Protein AF-A0A7J7CQF1-F1 (afdb_monomer_lite)

pLDDT: mean 93.23, std 10.38, range [46.84, 98.75]

Radius of gyration: 15.56 Å; chains: 1; bounding box: 38×35×40 Å

Sequence (190 aa):
MLQKTWCIANPSTTNHELIANLDYACGHVNCSQIQQGSLCFYPDSHMHHASFAMNLYYQAMGRHKSHCNFTNSGLVSSTDPSTSSCTYESGGALADNETRGTWCVPKPTTSDAMLQEIINFACNHVDCSPIHDVSGPCFNPTTRINHASFAMNLYYQGTGRRESSCDFSQTGLIVTDDPSYGDCKYEYHE

Secondary structure (DSSP, 8-state):
-PEE-EEEE-TT--HHHHHHHHHHHHTTS--GGGSTTSTT--S-SHHHHHHHHHHHHHHHTT--GGGG-TTTTEEEESS----SS-PPP--EE---------EEEE-TT--HHHHHHHHHHHTTTS--HHHHSTTSTT--S--HHHHHHHHHHHHHHHTTS-GGGG-TTTTEEEESS---BTTB------

InterPro domains:
  IPR012946 X8 domain [PF07983] (5-74)
  IPR012946 X8 domain [PF07983] (102-172)
  IPR012946 X8 domain [SM00768] (5-88)
  IPR012946 X8 domain [SM00768] (102-186)
  IPR044788 Carbohydrate-binding X8 domain-containing protein, plant [PTHR31044] (100-187)

Structure (mmCIF, N/CA/C/O backbone):
data_AF-A0A7J7CQF1-F1
#
_entry.id   AF-A0A7J7CQF1-F1
#
loop_
_atom_site.group_PDB
_atom_site.id
_atom_site.type_symbol
_atom_site.label_atom_id
_atom_site.label_alt_id
_atom_site.label_comp_id
_atom_site.label_asym_id
_atom_site.label_entity_id
_atom_site.label_seq_id
_atom_site.pdbx_PDB_ins_code
_atom_site.Cartn_x
_atom_site.Cartn_y
_atom_site.Cartn_z
_atom_site.occupancy
_atom_site.B_iso_or_equiv
_atom_site.auth_seq_id
_atom_site.auth_comp_id
_atom_site.auth_asym_id
_atom_site.auth_atom_id
_atom_site.pdbx_PDB_model_num
ATOM 1 N N . MET A 1 1 ? -16.811 -22.522 2.029 1.00 47.41 1 MET A N 1
ATOM 2 C CA . MET A 1 1 ? -16.281 -21.981 3.300 1.00 47.41 1 MET A CA 1
ATOM 3 C C . MET A 1 1 ? -16.419 -20.471 3.245 1.00 47.41 1 MET A C 1
ATOM 5 O O . MET A 1 1 ? -16.275 -19.930 2.158 1.00 47.41 1 MET A O 1
ATOM 9 N N . LEU A 1 2 ? -16.752 -19.807 4.354 1.00 61.44 2 LEU A N 1
ATOM 10 C CA . LEU A 1 2 ? -16.692 -18.344 4.406 1.00 61.44 2 LEU A CA 1
ATOM 11 C C . LEU A 1 2 ? -15.216 -17.949 4.333 1.00 61.44 2 LEU A C 1
ATOM 13 O O . LEU A 1 2 ? -14.445 -18.360 5.201 1.00 61.44 2 LEU A O 1
ATOM 17 N N . GLN A 1 3 ? -14.822 -17.221 3.292 1.00 76.81 3 GLN A N 1
ATOM 18 C CA . GLN A 1 3 ? -13.466 -16.696 3.193 1.00 76.81 3 GLN A CA 1
ATOM 19 C C . GLN A 1 3 ? -13.425 -15.360 3.932 1.00 76.81 3 GLN A C 1
ATOM 21 O O . GLN A 1 3 ? -14.356 -14.555 3.844 1.00 76.81 3 GLN A O 1
ATOM 26 N N . LYS A 1 4 ? -12.380 -15.164 4.733 1.00 89.62 4 LYS A N 1
ATOM 27 C CA . LYS A 1 4 ? -12.125 -13.881 5.381 1.00 89.62 4 LYS A CA 1
ATOM 28 C C . LYS A 1 4 ? -11.457 -12.959 4.375 1.00 89.62 4 LYS A C 1
ATOM 30 O O . LYS A 1 4 ? -10.589 -13.401 3.625 1.00 89.62 4 LYS A O 1
ATOM 35 N N . THR A 1 5 ? -11.868 -11.703 4.388 1.00 93.81 5 THR A N 1
ATOM 36 C CA . THR A 1 5 ? -11.303 -10.660 3.543 1.00 93.81 5 THR A CA 1
ATOM 37 C C . THR A 1 5 ? -11.100 -9.390 4.349 1.00 93.81 5 THR A C 1
ATOM 39 O O . THR A 1 5 ? -11.815 -9.122 5.324 1.00 93.81 5 THR A O 1
ATOM 42 N N . TRP A 1 6 ? -10.129 -8.602 3.910 1.00 96.50 6 TRP A N 1
ATOM 43 C CA . TRP A 1 6 ? -9.770 -7.315 4.489 1.00 96.50 6 TRP A CA 1
ATOM 44 C C . TRP A 1 6 ? -9.673 -6.267 3.394 1.00 96.50 6 TRP A C 1
ATOM 46 O O . TRP A 1 6 ? -9.418 -6.607 2.242 1.00 96.50 6 TRP A O 1
ATOM 56 N N . CYS A 1 7 ? -9.837 -5.002 3.757 1.00 97.81 7 CYS A N 1
ATOM 57 C CA . CYS A 1 7 ? -9.543 -3.890 2.863 1.00 97.81 7 CYS A CA 1
ATOM 58 C C . CYS A 1 7 ? -8.238 -3.219 3.284 1.00 97.81 7 CYS A C 1
ATOM 60 O O . CYS A 1 7 ? -8.057 -2.921 4.461 1.00 97.81 7 CYS A O 1
ATOM 62 N N . ILE A 1 8 ? -7.340 -2.975 2.337 1.00 98.50 8 ILE A N 1
ATOM 63 C CA . ILE A 1 8 ? -6.116 -2.192 2.543 1.00 98.50 8 ILE A CA 1
ATOM 64 C C . ILE A 1 8 ? -6.034 -1.078 1.500 1.00 98.50 8 ILE A C 1
ATOM 66 O O . ILE A 1 8 ? -6.681 -1.163 0.458 1.00 98.50 8 ILE A O 1
ATOM 70 N N . ALA A 1 9 ? -5.236 -0.045 1.755 1.00 98.69 9 ALA A N 1
ATOM 71 C CA . ALA A 1 9 ? -4.955 0.963 0.742 1.00 98.69 9 ALA A CA 1
ATOM 72 C C . ALA A 1 9 ? -4.038 0.397 -0.357 1.00 98.69 9 ALA A C 1
ATOM 74 O O . ALA A 1 9 ? -3.142 -0.406 -0.088 1.00 98.69 9 ALA A O 1
ATOM 75 N N . ASN A 1 10 ? -4.245 0.833 -1.598 1.00 98.62 10 ASN A N 1
ATOM 76 C CA . ASN A 1 10 ? -3.361 0.515 -2.711 1.00 98.62 10 ASN A CA 1
ATOM 77 C C . ASN A 1 10 ? -1.987 1.181 -2.467 1.00 98.62 10 ASN A C 1
ATOM 79 O O . ASN A 1 10 ? -1.958 2.391 -2.219 1.00 98.62 10 ASN A O 1
ATOM 83 N N . PRO A 1 11 ? -0.855 0.452 -2.550 1.00 98.50 11 PRO A N 1
ATOM 84 C CA . PRO A 1 11 ? 0.491 1.003 -2.359 1.00 98.50 11 PRO A CA 1
ATOM 85 C C . PRO A 1 11 ? 0.843 2.238 -3.200 1.00 98.50 11 PRO A C 1
ATOM 87 O O . PRO A 1 11 ? 1.725 3.005 -2.806 1.00 98.50 11 PRO A O 1
ATOM 90 N N . SER A 1 12 ? 0.166 2.450 -4.331 1.00 98.06 12 SER A N 1
ATOM 91 C CA . SER A 1 12 ? 0.358 3.616 -5.200 1.00 98.06 12 SER A CA 1
ATOM 92 C C . SER A 1 12 ? -0.417 4.868 -4.765 1.00 98.06 12 SER A C 1
ATOM 94 O O . SER A 1 12 ? -0.244 5.931 -5.362 1.00 98.06 12 SER A O 1
ATOM 96 N N . THR A 1 13 ? -1.287 4.759 -3.759 1.00 98.38 13 THR A N 1
ATOM 97 C CA . THR A 1 13 ? -2.172 5.849 -3.324 1.00 98.38 13 THR A CA 1
ATOM 98 C C . THR A 1 13 ? -1.360 7.010 -2.757 1.00 98.38 13 THR A C 1
ATOM 100 O O . THR A 1 13 ? -0.457 6.823 -1.936 1.00 98.38 13 THR A O 1
ATOM 103 N N . THR A 1 14 ? -1.685 8.233 -3.172 1.00 97.50 14 THR A N 1
ATOM 104 C CA . THR A 1 14 ? -0.984 9.431 -2.697 1.00 97.50 14 THR A CA 1
ATOM 105 C C . THR A 1 14 ? -1.339 9.756 -1.244 1.00 97.50 14 THR A C 1
ATOM 107 O O . THR A 1 14 ? -2.434 9.453 -0.781 1.00 97.50 14 THR A O 1
ATOM 110 N N . ASN A 1 15 ? -0.463 10.460 -0.515 1.00 97.38 15 ASN A N 1
ATOM 111 C CA . ASN A 1 15 ? -0.778 10.892 0.857 1.00 97.38 15 ASN A CA 1
ATOM 112 C C . ASN A 1 15 ? -2.071 11.718 0.943 1.00 97.38 15 ASN A C 1
ATOM 114 O O . ASN A 1 15 ? -2.812 11.580 1.908 1.00 97.38 15 ASN A O 1
ATOM 118 N N . HIS A 1 16 ? -2.358 12.552 -0.061 1.00 97.50 16 HIS A N 1
ATOM 119 C CA . HIS A 1 16 ? -3.590 13.339 -0.102 1.00 97.50 16 HIS A CA 1
ATOM 120 C C . HIS A 1 16 ? -4.837 12.442 -0.163 1.00 97.50 16 HIS A C 1
ATOM 122 O O . HIS A 1 16 ? -5.787 12.648 0.587 1.00 97.50 16 HIS A O 1
ATOM 128 N N . GLU A 1 17 ? -4.823 11.421 -1.019 1.00 98.31 17 GLU A N 1
ATOM 129 C CA . GLU A 1 17 ? -5.916 10.449 -1.124 1.00 98.31 17 GLU A CA 1
ATOM 130 C C . GLU A 1 17 ? -5.999 9.545 0.111 1.00 98.31 17 GLU A C 1
ATOM 132 O O . GLU A 1 17 ? -7.095 9.288 0.593 1.00 98.31 17 GLU A O 1
ATOM 137 N N . LEU A 1 18 ? -4.866 9.123 0.685 1.00 98.56 18 LEU A N 1
ATOM 138 C CA . LEU A 1 18 ? -4.844 8.342 1.928 1.00 98.56 18 LEU A CA 1
ATOM 139 C C . LEU A 1 18 ? -5.495 9.108 3.087 1.00 98.56 18 LEU A C 1
ATOM 141 O O . LEU A 1 18 ? -6.275 8.525 3.837 1.00 98.56 18 LEU A O 1
ATOM 145 N N . ILE A 1 19 ? -5.211 10.408 3.217 1.00 98.38 19 ILE A N 1
ATOM 146 C CA . ILE A 1 19 ? -5.859 11.276 4.210 1.00 98.38 19 ILE A CA 1
ATOM 147 C C . ILE A 1 19 ? -7.363 11.367 3.931 1.00 98.38 19 ILE A C 1
ATOM 149 O O . ILE A 1 19 ? -8.159 11.164 4.841 1.00 98.38 19 ILE A O 1
ATOM 153 N N . ALA A 1 20 ? -7.770 11.585 2.676 1.00 98.56 20 ALA A N 1
ATOM 154 C CA . ALA A 1 20 ? -9.187 11.646 2.315 1.00 98.56 20 ALA A CA 1
ATOM 155 C C . ALA A 1 20 ? -9.931 10.330 2.618 1.00 98.56 20 ALA A C 1
ATOM 157 O O . ALA A 1 20 ? -11.053 10.354 3.127 1.00 98.56 20 ALA A O 1
ATOM 158 N N . ASN A 1 21 ? -9.301 9.183 2.354 1.00 98.56 21 ASN A N 1
ATOM 159 C CA . ASN A 1 21 ? -9.843 7.865 2.675 1.00 98.56 21 ASN A CA 1
ATOM 160 C C . ASN A 1 21 ? -9.989 7.664 4.183 1.00 98.56 21 ASN A C 1
ATOM 162 O O . ASN A 1 21 ? -11.017 7.160 4.638 1.00 98.56 21 ASN A O 1
ATOM 166 N N . LEU A 1 22 ? -8.962 8.053 4.942 1.00 98.50 22 LEU A N 1
ATOM 167 C CA . LEU A 1 22 ? -8.946 7.991 6.398 1.00 98.50 22 LEU A CA 1
ATOM 168 C C . LEU A 1 22 ? -10.077 8.841 6.990 1.00 98.50 22 LEU A C 1
ATOM 170 O O . LEU A 1 22 ? -10.886 8.322 7.759 1.00 98.50 22 LEU A O 1
ATOM 174 N N . ASP A 1 23 ? -10.180 10.107 6.582 1.00 98.31 23 ASP A N 1
ATOM 175 C CA . ASP A 1 23 ? -11.209 11.040 7.049 1.00 98.31 23 ASP A CA 1
ATOM 176 C C . ASP A 1 23 ? -12.619 10.540 6.709 1.00 98.31 23 ASP A C 1
ATOM 178 O O . ASP A 1 23 ? -13.505 10.532 7.569 1.00 98.31 23 ASP A O 1
ATOM 182 N N . TYR A 1 24 ? -12.824 10.061 5.476 1.00 98.25 24 TYR A N 1
ATOM 183 C CA . TYR A 1 24 ? -14.096 9.480 5.052 1.00 98.25 24 TYR A CA 1
ATOM 184 C C . TYR A 1 24 ? -14.469 8.268 5.909 1.00 98.25 24 TYR A C 1
ATOM 186 O O . TYR A 1 24 ? -15.554 8.231 6.489 1.00 98.25 24 TYR A O 1
ATOM 194 N N . ALA A 1 25 ? -13.567 7.289 6.033 1.00 98.38 25 ALA A N 1
ATOM 195 C CA . ALA A 1 25 ? -13.823 6.074 6.795 1.00 98.38 25 ALA A CA 1
ATOM 196 C C . ALA A 1 25 ? -14.142 6.396 8.262 1.00 98.38 25 ALA A C 1
ATOM 198 O O . ALA A 1 25 ? -15.167 5.948 8.779 1.00 98.38 25 ALA A O 1
ATOM 199 N N . CYS A 1 26 ? -13.332 7.230 8.917 1.00 98.12 26 CYS A N 1
ATOM 200 C CA . CYS A 1 26 ? -13.515 7.598 10.323 1.00 98.12 26 CYS A CA 1
ATOM 201 C C . CYS A 1 26 ? -14.753 8.471 10.587 1.00 98.12 26 CYS A C 1
ATOM 203 O O . CYS A 1 26 ? -15.211 8.542 11.726 1.00 98.12 26 CYS A O 1
ATOM 205 N N . GLY A 1 27 ? -15.347 9.082 9.557 1.00 98.06 27 GLY A N 1
ATOM 206 C CA . GLY A 1 27 ? -16.675 9.696 9.645 1.00 98.06 27 GLY A CA 1
ATOM 207 C C . GLY A 1 27 ? -17.815 8.680 9.816 1.00 98.06 27 GLY A C 1
ATOM 208 O O . GLY A 1 27 ? -18.908 9.045 10.250 1.00 98.06 27 GLY A O 1
ATOM 209 N N . HIS A 1 28 ? -17.565 7.406 9.505 1.00 97.88 28 HIS A N 1
ATOM 210 C CA . HIS A 1 28 ? -18.551 6.324 9.540 1.00 97.88 28 HIS A CA 1
ATOM 211 C C . HIS A 1 28 ? -18.238 5.228 10.570 1.00 97.88 28 HIS A C 1
ATOM 213 O O . HIS A 1 28 ? -19.156 4.528 10.998 1.00 97.88 28 HIS A O 1
ATOM 219 N N . VAL A 1 29 ? -16.974 5.064 10.977 1.00 97.56 29 VAL A N 1
ATOM 220 C CA . VAL A 1 29 ? -16.532 4.020 11.921 1.00 97.56 29 VAL A CA 1
ATOM 221 C C . VAL A 1 29 ? -15.628 4.566 13.029 1.00 97.56 29 VAL A C 1
ATOM 223 O O . VAL A 1 29 ? -15.083 5.662 12.941 1.00 97.56 29 VAL A O 1
ATOM 226 N N . ASN A 1 30 ? -15.450 3.790 14.103 1.00 97.00 30 ASN A N 1
ATOM 227 C CA . ASN A 1 30 ? -14.645 4.200 15.255 1.00 97.00 30 ASN A CA 1
ATOM 228 C C . ASN A 1 30 ? -13.140 3.954 15.033 1.00 97.00 30 ASN A C 1
ATOM 230 O O . ASN A 1 30 ? -12.641 2.852 15.251 1.00 97.00 30 ASN A O 1
ATOM 234 N N . CYS A 1 31 ? -12.401 5.014 14.712 1.00 96.88 31 CYS A N 1
ATOM 235 C CA . CYS A 1 31 ? -10.951 4.980 14.495 1.00 96.88 31 CYS A CA 1
ATOM 236 C C . CYS A 1 31 ? -10.087 5.186 15.755 1.00 96.88 31 CYS A C 1
ATOM 238 O O . CYS A 1 31 ? -8.915 5.550 15.654 1.00 96.88 31 CYS A O 1
ATOM 240 N N . SER A 1 32 ? -10.615 4.960 16.962 1.00 96.25 32 SER A N 1
ATOM 241 C CA . SER A 1 32 ? -9.849 5.136 18.213 1.00 96.25 32 SER A CA 1
ATOM 242 C C . SER A 1 32 ? -8.585 4.270 18.301 1.00 96.25 32 SER A C 1
ATOM 244 O O . SER A 1 32 ? -7.621 4.659 18.957 1.00 96.25 32 SER A O 1
ATOM 246 N N . GLN A 1 33 ? -8.544 3.121 17.617 1.00 95.62 33 GLN A N 1
ATOM 247 C CA . GLN A 1 33 ? -7.408 2.190 17.658 1.00 95.62 33 GLN A CA 1
ATOM 248 C C . GLN A 1 33 ? -6.157 2.696 16.926 1.00 95.62 33 GLN A C 1
ATOM 250 O O . GLN A 1 33 ? -5.063 2.205 17.199 1.00 95.62 33 GLN A O 1
ATOM 255 N N . ILE A 1 34 ? -6.299 3.687 16.047 1.00 96.31 34 ILE A N 1
ATOM 256 C CA . ILE A 1 34 ? -5.191 4.295 15.293 1.00 96.31 34 ILE A CA 1
ATOM 257 C C . ILE A 1 34 ? -4.829 5.695 15.795 1.00 96.31 34 ILE A C 1
ATOM 259 O O . ILE A 1 34 ? -4.040 6.382 15.165 1.00 96.31 34 ILE A O 1
ATOM 263 N N . GLN A 1 35 ? -5.397 6.135 16.919 1.00 95.62 35 GLN A N 1
ATOM 264 C CA . GLN A 1 35 ? -5.016 7.398 17.554 1.00 95.62 35 GLN A CA 1
ATOM 265 C C . GLN A 1 35 ? -3.744 7.230 18.389 1.00 95.62 35 GLN A C 1
ATOM 267 O O . GLN A 1 35 ? -3.418 6.126 18.829 1.00 95.62 35 GLN A O 1
ATOM 272 N N . GLN A 1 36 ? -3.036 8.332 18.641 1.00 95.06 36 GLN A N 1
ATOM 273 C CA . GLN A 1 36 ? -1.805 8.326 19.431 1.00 95.06 36 GLN A CA 1
ATOM 274 C C . GLN A 1 36 ? -2.008 7.623 20.786 1.00 95.06 36 GLN A C 1
ATOM 276 O O . GLN A 1 36 ? -2.917 7.955 21.545 1.00 95.06 36 GLN A O 1
ATOM 281 N N . GLY A 1 37 ? -1.139 6.654 21.091 1.00 92.19 37 GLY A N 1
ATOM 282 C CA . GLY A 1 37 ? -1.207 5.844 22.314 1.00 92.19 37 GLY A CA 1
ATOM 283 C C . GLY A 1 37 ? -2.019 4.548 22.195 1.00 92.19 37 GLY A C 1
ATOM 284 O O . GLY A 1 37 ? -1.951 3.719 23.102 1.00 92.19 37 GLY A O 1
ATOM 285 N N . SER A 1 38 ? -2.733 4.331 21.088 1.00 94.56 38 SER A N 1
ATOM 286 C CA . SER A 1 38 ? -3.425 3.070 20.804 1.00 94.56 38 SER A CA 1
ATOM 287 C C . SER A 1 38 ? -2.519 2.027 20.137 1.00 94.56 38 SER A C 1
ATOM 289 O O . SER A 1 38 ? -1.471 2.340 19.572 1.00 94.56 38 SER A O 1
ATOM 291 N N . LEU A 1 39 ? -2.950 0.761 20.178 1.00 91.69 39 LEU A N 1
ATOM 292 C CA . LEU A 1 39 ? -2.177 -0.397 19.706 1.00 91.69 39 LEU A CA 1
ATOM 293 C C . LEU A 1 39 ? -1.853 -0.369 18.203 1.00 91.69 39 LEU A C 1
ATOM 295 O O . LEU A 1 39 ? -0.784 -0.821 17.795 1.00 91.69 39 LEU A O 1
ATOM 299 N N . CYS A 1 40 ? -2.753 0.184 17.389 1.00 95.81 40 CYS A N 1
ATOM 300 C CA . CYS A 1 40 ? -2.591 0.286 15.941 1.00 95.81 40 CYS A CA 1
ATOM 301 C C . CYS A 1 40 ? -2.064 1.652 15.491 1.00 95.81 40 CYS A C 1
ATOM 303 O O . CYS A 1 40 ? -2.105 1.942 14.301 1.00 95.81 40 CYS A O 1
ATOM 305 N N . PHE A 1 41 ? -1.552 2.492 16.396 1.00 96.75 41 PHE A N 1
ATOM 306 C CA . PHE A 1 41 ? -0.952 3.766 15.999 1.00 96.75 41 PHE A CA 1
ATOM 307 C C . PHE A 1 41 ? 0.350 3.574 15.211 1.00 96.75 41 PHE A C 1
ATOM 309 O O . PHE A 1 41 ? 0.583 4.283 14.239 1.00 96.75 41 PHE A O 1
ATOM 316 N N . TYR A 1 42 ? 1.190 2.611 15.603 1.00 94.38 42 TYR A N 1
ATOM 317 C CA . TYR A 1 42 ? 2.472 2.370 14.941 1.00 94.38 42 TYR A CA 1
ATOM 318 C C . TYR A 1 42 ? 2.383 1.266 13.871 1.00 94.38 42 TYR A C 1
ATOM 320 O O . TYR A 1 42 ? 1.775 0.225 14.133 1.00 94.38 42 TYR A O 1
ATOM 328 N N . PRO A 1 43 ? 3.038 1.445 12.704 1.00 95.62 43 PRO A N 1
ATOM 329 C CA . PRO A 1 43 ? 3.836 2.612 12.310 1.00 95.62 43 PRO A CA 1
ATOM 330 C C . PRO A 1 43 ? 2.975 3.851 12.021 1.00 95.62 43 PRO A C 1
ATOM 332 O O . PRO A 1 43 ? 1.925 3.750 11.395 1.00 95.62 43 PRO A O 1
ATOM 335 N N . ASP A 1 44 ? 3.456 5.017 12.453 1.00 96.06 44 ASP A N 1
ATOM 336 C CA . ASP A 1 44 ? 2.776 6.299 12.251 1.00 96.06 44 ASP A CA 1
ATOM 337 C C . ASP A 1 44 ? 2.929 6.740 10.788 1.00 96.06 44 ASP A C 1
ATOM 339 O O . ASP A 1 44 ? 3.932 7.335 10.390 1.00 96.06 44 ASP A O 1
ATOM 343 N N . SER A 1 45 ? 1.983 6.318 9.950 1.00 96.81 45 SER A N 1
ATOM 344 C CA . SER A 1 45 ? 1.992 6.581 8.514 1.00 96.81 45 SER A CA 1
ATOM 345 C C . SER A 1 45 ? 0.572 6.610 7.959 1.00 96.81 45 SER A C 1
ATOM 347 O O . SER A 1 45 ? -0.274 5.802 8.346 1.00 96.81 45 SER A O 1
ATOM 349 N N . HIS A 1 46 ? 0.336 7.484 6.975 1.00 97.75 46 HIS A N 1
ATOM 350 C CA . HIS A 1 46 ? -0.954 7.570 6.288 1.00 97.75 46 HIS A CA 1
ATOM 351 C C . HIS A 1 46 ? -1.360 6.233 5.655 1.00 97.75 46 HIS A C 1
ATOM 353 O O . HIS A 1 46 ? -2.529 5.871 5.705 1.00 97.75 46 HIS A O 1
ATOM 359 N N . MET A 1 47 ? -0.400 5.475 5.110 1.00 98.12 47 MET A N 1
ATOM 360 C CA . MET A 1 47 ? -0.657 4.175 4.481 1.00 98.12 47 MET A CA 1
ATOM 361 C C . MET A 1 47 ? -1.239 3.167 5.479 1.00 98.12 47 MET A C 1
ATOM 363 O O . MET A 1 47 ? -2.247 2.518 5.195 1.00 98.12 47 MET A O 1
ATOM 367 N N . HIS A 1 48 ? -0.639 3.062 6.668 1.00 98.06 48 HIS A N 1
ATOM 368 C CA . HIS A 1 48 ? -1.113 2.169 7.724 1.00 98.06 48 HIS A CA 1
ATOM 369 C C . HIS A 1 48 ? -2.448 2.629 8.318 1.00 98.06 48 HIS A C 1
ATOM 371 O O . HIS A 1 48 ? -3.393 1.843 8.386 1.00 98.06 48 HIS A O 1
ATOM 377 N N . HIS A 1 49 ? -2.562 3.905 8.700 1.00 98.44 49 HIS A N 1
ATOM 378 C CA . HIS A 1 49 ? -3.784 4.437 9.314 1.00 98.44 49 HIS A CA 1
ATOM 379 C C . HIS A 1 49 ? -4.982 4.374 8.368 1.00 98.44 49 HIS A C 1
ATOM 381 O O . HIS A 1 49 ? -6.050 3.915 8.778 1.00 98.44 49 HIS A O 1
ATOM 387 N N . ALA A 1 50 ? -4.805 4.766 7.102 1.00 98.62 50 ALA A N 1
ATOM 388 C CA . ALA A 1 50 ? -5.857 4.673 6.097 1.00 98.62 50 ALA A CA 1
ATOM 389 C C . ALA A 1 50 ? -6.259 3.216 5.862 1.00 98.62 50 ALA A C 1
ATOM 391 O O . ALA A 1 50 ? -7.444 2.914 5.914 1.00 98.62 50 ALA A O 1
ATOM 392 N N . SER A 1 51 ? -5.301 2.295 5.700 1.00 98.56 51 SER A N 1
ATOM 393 C CA . SER A 1 51 ? -5.610 0.868 5.517 1.00 98.56 51 SER A CA 1
ATOM 394 C C . SER A 1 51 ? -6.427 0.298 6.675 1.00 98.56 51 SER A C 1
ATOM 396 O O . SER A 1 51 ? -7.402 -0.417 6.454 1.00 98.56 51 SER A O 1
ATOM 398 N N . PHE A 1 52 ? -6.080 0.647 7.915 1.00 98.50 52 PHE A N 1
ATOM 399 C CA . PHE A 1 52 ? -6.829 0.196 9.083 1.00 98.50 52 PHE A CA 1
ATOM 400 C C . PHE A 1 52 ? -8.257 0.759 9.102 1.00 98.50 52 PHE A C 1
ATOM 402 O O . PHE A 1 52 ? -9.216 0.007 9.279 1.00 98.50 52 PHE A O 1
ATOM 409 N N . ALA A 1 53 ? -8.420 2.065 8.876 1.00 98.50 53 ALA A N 1
ATOM 410 C CA . ALA A 1 53 ? -9.732 2.711 8.843 1.00 98.50 53 ALA A CA 1
ATOM 411 C C . ALA A 1 53 ? -10.606 2.205 7.681 1.00 98.50 53 ALA A C 1
ATOM 413 O O . ALA A 1 53 ? -11.787 1.909 7.876 1.00 98.50 53 ALA A O 1
ATOM 414 N N . MET A 1 54 ? -10.020 2.037 6.493 1.00 98.56 54 MET A N 1
ATOM 415 C CA . MET A 1 54 ? -10.670 1.451 5.319 1.00 98.56 54 MET A CA 1
ATOM 416 C C . MET A 1 54 ? -11.140 0.024 5.602 1.00 98.56 54 MET A C 1
ATOM 418 O O . MET A 1 54 ? -12.254 -0.327 5.215 1.00 98.56 54 MET A O 1
ATOM 422 N N . ASN A 1 55 ? -10.354 -0.782 6.328 1.00 98.12 55 ASN A N 1
ATOM 423 C CA . ASN A 1 55 ? -10.795 -2.104 6.763 1.00 98.12 55 ASN A CA 1
ATOM 424 C C . ASN A 1 55 ? -12.012 -2.027 7.689 1.00 98.12 55 ASN A C 1
ATOM 426 O O . ASN A 1 55 ? -12.999 -2.700 7.412 1.00 98.12 55 ASN A O 1
ATOM 430 N N . LEU A 1 56 ? -11.980 -1.194 8.737 1.00 97.75 56 LEU A N 1
ATOM 431 C CA . LEU A 1 56 ? -13.126 -1.023 9.644 1.00 97.75 56 LEU A CA 1
ATOM 432 C C . LEU A 1 56 ? -14.403 -0.643 8.878 1.00 97.75 56 LEU A C 1
ATOM 434 O O . LEU A 1 56 ? -15.469 -1.224 9.083 1.00 97.75 56 LEU A O 1
ATOM 438 N N . TYR A 1 57 ? -14.289 0.310 7.950 1.00 97.81 57 TYR A N 1
ATOM 439 C CA . TYR A 1 57 ? -15.393 0.718 7.083 1.00 97.81 57 TYR A CA 1
ATOM 440 C C . TYR A 1 57 ? -15.895 -0.444 6.217 1.00 97.81 57 TYR A C 1
ATOM 442 O O . TYR A 1 57 ? -17.091 -0.736 6.185 1.00 97.81 57 TYR A O 1
ATOM 450 N N . TYR A 1 58 ? -14.982 -1.149 5.552 1.00 96.75 58 TYR A N 1
ATOM 451 C CA . TYR A 1 58 ? -15.295 -2.295 4.704 1.00 96.75 58 TYR A CA 1
ATOM 452 C C . TYR A 1 58 ? -16.034 -3.403 5.469 1.00 96.75 58 TYR A C 1
ATOM 454 O O . TYR A 1 58 ? -17.026 -3.943 4.963 1.00 96.75 58 TYR A O 1
ATOM 462 N N . GLN A 1 59 ? -15.605 -3.711 6.699 1.00 95.38 59 GLN A N 1
ATOM 463 C CA . GLN A 1 59 ? -16.280 -4.682 7.559 1.00 95.38 59 GLN A CA 1
ATOM 464 C C . GLN A 1 59 ? -17.689 -4.202 7.945 1.00 95.38 59 GLN A C 1
ATOM 466 O O . GLN A 1 59 ? -18.655 -4.956 7.786 1.00 95.38 59 GLN A O 1
ATOM 471 N N . ALA A 1 60 ? -17.825 -2.942 8.375 1.00 95.25 60 ALA A N 1
ATOM 472 C CA . ALA A 1 60 ? -19.098 -2.347 8.788 1.00 95.25 60 ALA A CA 1
ATOM 473 C C . ALA A 1 60 ? -20.135 -2.279 7.651 1.00 95.25 60 ALA A C 1
ATOM 475 O O . ALA A 1 60 ? -21.327 -2.470 7.892 1.00 95.25 60 ALA A O 1
ATOM 476 N N . MET A 1 61 ? -19.691 -2.079 6.406 1.00 92.75 61 MET A N 1
ATOM 477 C CA . MET A 1 61 ? -20.559 -1.980 5.222 1.00 92.75 61 MET A CA 1
ATOM 478 C C . MET A 1 61 ? -20.847 -3.332 4.549 1.00 92.75 61 MET A C 1
ATOM 480 O O . MET A 1 61 ? -21.322 -3.395 3.416 1.00 92.75 61 MET A O 1
ATOM 484 N N . GLY A 1 62 ? -20.558 -4.455 5.208 1.00 89.50 62 GLY A N 1
ATOM 485 C CA . GLY A 1 62 ? -20.941 -5.776 4.701 1.00 89.50 62 GLY A CA 1
ATOM 486 C C . GLY A 1 62 ? -19.991 -6.378 3.663 1.00 89.50 62 GLY A C 1
ATOM 487 O O . GLY A 1 62 ? -20.340 -7.388 3.060 1.00 89.50 62 GLY A O 1
ATOM 488 N N . ARG A 1 63 ? -18.771 -5.839 3.515 1.00 89.69 63 ARG A N 1
ATOM 489 C CA . ARG A 1 63 ? -17.639 -6.481 2.813 1.00 89.69 63 ARG A CA 1
ATOM 490 C C . ARG A 1 63 ? -17.807 -6.702 1.304 1.00 89.69 63 ARG A C 1
ATOM 492 O O . ARG A 1 63 ? -17.141 -7.551 0.712 1.00 89.69 63 ARG A O 1
ATOM 499 N N . HIS A 1 64 ? -18.651 -5.915 0.646 1.00 87.00 64 HIS A N 1
ATOM 500 C CA . HIS A 1 64 ? -18.687 -5.887 -0.817 1.00 87.00 64 HIS A CA 1
ATOM 501 C C . HIS A 1 64 ? -17.445 -5.187 -1.377 1.00 87.00 64 HIS A C 1
ATOM 503 O O . HIS A 1 64 ? -16.976 -4.206 -0.804 1.00 87.00 64 HIS A O 1
ATOM 509 N N . LYS A 1 65 ? -16.946 -5.646 -2.532 1.00 85.25 65 LYS A N 1
ATOM 510 C CA . LYS A 1 65 ? -15.795 -5.040 -3.230 1.00 85.25 65 LYS A CA 1
ATOM 511 C C . LYS A 1 65 ? -15.958 -3.527 -3.437 1.00 85.25 65 LYS A C 1
ATOM 513 O O . LYS A 1 65 ? -15.006 -2.775 -3.260 1.00 85.25 65 LYS A O 1
ATOM 518 N N . SER A 1 66 ? -17.177 -3.061 -3.713 1.00 90.25 66 SER A N 1
ATOM 519 C CA . SER A 1 66 ? -17.495 -1.630 -3.826 1.00 90.25 66 SER A CA 1
ATOM 520 C C . SER A 1 66 ? -17.154 -0.824 -2.567 1.00 90.25 66 SER A C 1
ATOM 522 O O . SER A 1 66 ? -16.740 0.324 -2.682 1.00 90.25 66 SER A O 1
ATOM 524 N N . HIS A 1 67 ? -17.268 -1.417 -1.376 1.00 93.50 67 HIS A N 1
ATOM 525 C CA . HIS A 1 67 ? -16.969 -0.761 -0.099 1.00 93.50 67 HIS A CA 1
ATOM 526 C C . HIS A 1 67 ? -15.474 -0.730 0.240 1.00 93.50 67 HIS A C 1
ATOM 528 O O . HIS A 1 67 ? -15.104 -0.114 1.231 1.00 93.50 67 HIS A O 1
ATOM 534 N N . CYS A 1 68 ? -14.624 -1.376 -0.564 1.00 95.50 68 CYS A N 1
ATOM 535 C CA . CYS A 1 68 ? -13.170 -1.254 -0.472 1.00 95.50 68 CYS A CA 1
ATOM 536 C C . CYS A 1 68 ? -12.572 -0.412 -1.612 1.00 95.50 68 CYS A C 1
ATOM 538 O O . CYS A 1 68 ? -11.383 -0.140 -1.608 1.00 95.50 68 CYS A O 1
ATOM 540 N N . ASN A 1 69 ? -13.363 0.052 -2.585 1.00 92.88 69 ASN A N 1
ATOM 541 C CA . ASN A 1 69 ? -12.798 0.706 -3.767 1.00 92.88 69 ASN A CA 1
ATOM 542 C C . ASN A 1 69 ? -12.153 2.076 -3.463 1.00 92.88 69 ASN A C 1
ATOM 544 O O . ASN A 1 69 ? -11.075 2.346 -3.980 1.00 92.88 69 ASN A O 1
ATOM 548 N N . PHE A 1 70 ? -12.792 2.931 -2.650 1.00 95.38 70 PHE A N 1
ATOM 549 C CA . PHE A 1 70 ? -12.280 4.264 -2.274 1.00 95.38 70 PHE A CA 1
ATOM 550 C C . PHE A 1 70 ? -11.726 5.087 -3.464 1.00 95.38 70 PHE A C 1
ATOM 552 O O . PHE A 1 70 ? -10.692 5.735 -3.367 1.00 95.38 70 PHE A O 1
ATOM 559 N N . THR A 1 71 ? -12.394 5.080 -4.621 1.00 93.62 71 THR A N 1
ATOM 560 C CA . THR A 1 71 ? -11.877 5.718 -5.854 1.00 93.62 71 THR A CA 1
ATOM 561 C C . THR A 1 71 ? -10.611 5.025 -6.385 1.00 93.62 71 THR A C 1
ATOM 563 O O . THR A 1 71 ? -9.612 5.659 -6.701 1.00 93.62 71 THR A O 1
ATOM 566 N N . ASN A 1 72 ? -10.661 3.695 -6.488 1.00 93.69 72 ASN A N 1
ATOM 567 C CA . ASN A 1 72 ? -9.573 2.796 -6.905 1.00 93.69 72 ASN A CA 1
ATOM 568 C C . ASN A 1 72 ? -8.309 2.839 -6.027 1.00 93.69 72 ASN A C 1
ATOM 570 O O . ASN A 1 72 ? -7.242 2.399 -6.450 1.00 93.69 72 ASN A O 1
ATOM 574 N N . SER A 1 73 ? -8.427 3.347 -4.804 1.00 97.44 73 SER A N 1
ATOM 575 C CA . SER A 1 73 ? -7.317 3.458 -3.858 1.00 97.44 73 SER A CA 1
ATOM 576 C C . SER A 1 73 ? -7.350 2.396 -2.758 1.00 97.44 73 SER A C 1
ATOM 578 O O . SER A 1 73 ? -6.514 2.425 -1.858 1.00 97.44 73 SER A O 1
ATOM 580 N N . GLY A 1 74 ? -8.284 1.443 -2.813 1.00 97.81 74 GLY A N 1
ATOM 581 C CA . GLY A 1 74 ? -8.307 0.291 -1.916 1.00 97.81 74 GLY A CA 1
ATOM 582 C C . GLY A 1 74 ? -8.345 -1.049 -2.642 1.00 97.81 74 GLY A C 1
ATOM 583 O O . GLY A 1 74 ? -8.809 -1.154 -3.778 1.00 97.81 74 GLY A O 1
ATOM 584 N N . LEU A 1 75 ? -7.813 -2.065 -1.964 1.00 97.38 75 LEU A N 1
ATOM 585 C CA . LEU A 1 75 ? -7.642 -3.430 -2.449 1.00 97.38 75 LEU A CA 1
ATOM 586 C C . LEU A 1 75 ? -8.192 -4.421 -1.420 1.00 97.38 75 LEU A C 1
ATOM 588 O O . LEU A 1 75 ? -7.868 -4.353 -0.229 1.00 97.38 75 LEU A O 1
ATOM 592 N N . VAL A 1 76 ? -8.987 -5.381 -1.884 1.00 95.56 76 VAL A N 1
ATOM 593 C CA . VAL A 1 76 ? -9.472 -6.495 -1.074 1.00 95.56 76 VAL A CA 1
ATOM 594 C C . VAL A 1 76 ? -8.386 -7.562 -0.983 1.00 95.56 76 VAL A C 1
ATOM 596 O O . VAL A 1 76 ? -8.052 -8.222 -1.970 1.00 95.56 76 VAL A O 1
ATOM 599 N N . SER A 1 77 ? -7.873 -7.763 0.228 1.00 95.19 77 SER A N 1
ATOM 600 C CA . SER A 1 77 ? -6.915 -8.808 0.580 1.00 95.19 77 SER A CA 1
ATOM 601 C C . SER A 1 77 ? -7.623 -10.088 1.024 1.00 95.19 77 SER A C 1
ATOM 603 O O . SER A 1 77 ? -8.546 -10.045 1.843 1.00 95.19 77 SER A O 1
ATOM 605 N N . SER A 1 78 ? -7.156 -11.236 0.531 1.00 93.31 78 SER A N 1
ATOM 606 C CA . SER A 1 78 ? -7.514 -12.572 1.029 1.00 93.31 78 SER A CA 1
ATOM 607 C C . SER A 1 78 ? -6.571 -13.074 2.128 1.00 93.31 78 SER A C 1
ATOM 609 O O . SER A 1 78 ? -6.844 -14.103 2.746 1.00 93.31 78 SER A O 1
ATOM 611 N N . THR A 1 79 ? -5.473 -12.358 2.379 1.00 94.31 79 THR A N 1
ATOM 612 C CA . THR A 1 79 ? -4.495 -12.656 3.435 1.00 94.31 79 THR A CA 1
ATOM 613 C C . THR A 1 79 ? -4.593 -11.621 4.554 1.00 94.31 79 THR A C 1
ATOM 615 O O . THR A 1 79 ? -4.862 -10.447 4.301 1.00 94.31 79 THR A O 1
ATOM 618 N N . ASP A 1 80 ? -4.369 -12.047 5.796 1.00 95.81 80 ASP A N 1
ATOM 619 C CA . ASP A 1 80 ? -4.506 -11.195 6.978 1.00 95.81 80 ASP A CA 1
ATOM 620 C C . ASP A 1 80 ? -3.398 -10.111 7.046 1.00 95.81 80 ASP A C 1
ATOM 622 O O . ASP A 1 80 ? -2.211 -10.451 7.154 1.00 95.81 80 ASP A O 1
ATOM 626 N N . PRO A 1 81 ? -3.747 -8.807 7.008 1.00 97.19 81 PRO A N 1
ATOM 627 C CA . PRO A 1 81 ? -2.793 -7.705 7.146 1.00 97.19 81 PRO A CA 1
ATOM 628 C C . PRO A 1 81 ? -2.316 -7.465 8.584 1.00 97.19 81 PRO A C 1
ATOM 630 O O . PRO A 1 81 ? -1.434 -6.632 8.791 1.00 97.19 81 PRO A O 1
ATOM 633 N N . SER A 1 82 ? -2.852 -8.188 9.571 1.00 97.00 82 SER A N 1
ATOM 634 C CA . SER A 1 82 ? -2.500 -8.024 10.981 1.00 97.00 82 SER A CA 1
ATOM 635 C C . SER A 1 82 ? -1.008 -8.229 11.264 1.00 97.00 82 SER A C 1
ATOM 637 O O . SER A 1 82 ? -0.287 -8.987 10.597 1.00 97.00 82 SER A O 1
ATOM 639 N N . THR A 1 83 ? -0.563 -7.564 12.326 1.00 93.62 83 THR A N 1
ATOM 640 C CA . THR A 1 83 ? 0.740 -7.745 12.969 1.00 93.62 83 THR A CA 1
ATOM 641 C C . THR A 1 83 ? 0.543 -8.254 14.398 1.00 93.62 83 THR A C 1
ATOM 643 O O . THR A 1 83 ? -0.581 -8.423 14.869 1.00 93.62 83 THR A O 1
ATOM 646 N N . SER A 1 84 ? 1.639 -8.492 15.121 1.00 89.75 84 SER A N 1
ATOM 647 C CA . SER A 1 84 ? 1.578 -8.883 16.535 1.00 89.75 84 SER A CA 1
ATOM 648 C C . SER A 1 84 ? 0.988 -7.801 17.447 1.00 89.75 84 SER A C 1
ATOM 65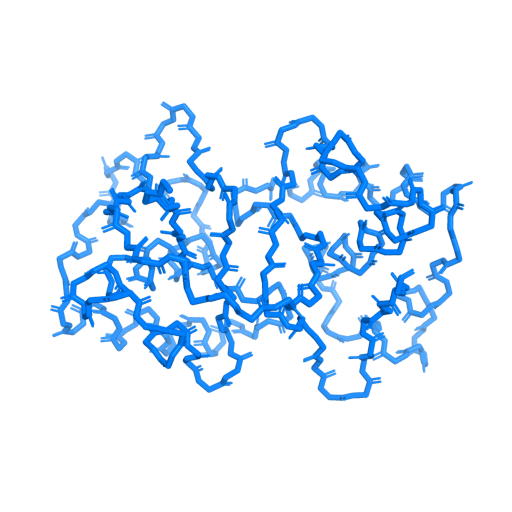0 O O . SER A 1 84 ? 0.451 -8.132 18.501 1.00 89.75 84 SER A O 1
ATOM 652 N N . SER A 1 85 ? 1.091 -6.524 17.065 1.00 87.94 85 SER A N 1
ATOM 653 C CA . SER A 1 85 ? 0.599 -5.389 17.853 1.00 87.94 85 SER A CA 1
ATOM 654 C C . SER A 1 85 ? -0.743 -4.851 17.369 1.00 87.94 85 SER A C 1
ATOM 656 O O . SER A 1 85 ? -1.478 -4.275 18.163 1.00 87.94 85 SER A O 1
ATOM 658 N N . CYS A 1 86 ? -1.069 -5.026 16.087 1.00 94.12 86 CYS A N 1
ATOM 659 C CA . CYS A 1 86 ? -2.266 -4.468 15.479 1.00 94.12 86 CYS A CA 1
ATOM 660 C C . CYS A 1 86 ? -3.075 -5.543 14.751 1.00 94.12 86 CYS A C 1
ATOM 662 O O . CYS A 1 86 ? -2.615 -6.125 13.769 1.00 94.12 86 CYS A O 1
ATOM 664 N N . THR A 1 87 ? -4.300 -5.782 15.218 1.00 96.19 87 THR A N 1
ATOM 665 C CA . THR A 1 87 ? -5.209 -6.778 14.641 1.00 96.19 87 THR A CA 1
ATOM 666 C C . THR A 1 87 ? -6.261 -6.109 13.770 1.00 96.19 87 THR A C 1
ATOM 668 O O . THR A 1 87 ? -7.023 -5.267 14.241 1.00 96.19 87 THR A O 1
ATOM 671 N N . TYR A 1 88 ? -6.332 -6.523 12.510 1.00 96.50 88 TYR A N 1
ATOM 672 C CA . TYR A 1 88 ? -7.373 -6.123 11.577 1.00 96.50 88 TYR A CA 1
ATOM 673 C C . TYR A 1 88 ? -8.573 -7.061 11.718 1.00 96.50 88 TYR A C 1
ATOM 675 O O . TYR A 1 88 ? -8.470 -8.277 11.532 1.00 96.50 88 TYR A O 1
ATOM 683 N N . GLU A 1 89 ? -9.740 -6.500 12.021 1.00 94.56 89 GLU A N 1
ATOM 684 C CA . GLU A 1 89 ? -10.968 -7.288 12.093 1.00 94.56 89 GLU A CA 1
ATOM 685 C C . GLU A 1 89 ? -11.346 -7.899 10.739 1.00 94.56 89 GLU A C 1
ATOM 687 O O . GLU A 1 89 ? -11.130 -7.315 9.677 1.00 94.56 89 GLU A O 1
ATOM 692 N N . SER A 1 90 ? -11.930 -9.095 10.802 1.00 90.50 90 SER A N 1
ATOM 693 C CA . SER A 1 90 ? -12.462 -9.817 9.651 1.00 90.50 90 SER A CA 1
ATOM 694 C C . SER A 1 90 ? -13.754 -10.522 10.024 1.00 90.50 90 SER A C 1
ATOM 696 O O . SER A 1 90 ? -13.816 -11.280 10.995 1.00 90.50 90 SER A O 1
ATOM 698 N N . GLY A 1 91 ? -14.793 -10.326 9.222 1.00 78.50 91 GLY A N 1
ATOM 699 C CA . GLY A 1 91 ? -15.977 -11.177 9.250 1.00 78.50 91 GLY A CA 1
ATOM 700 C C . GLY A 1 91 ? -15.920 -12.260 8.165 1.00 78.50 91 GLY A C 1
ATOM 701 O O . GLY A 1 91 ? -15.268 -12.091 7.140 1.00 78.50 91 GLY A O 1
ATOM 702 N N . GLY A 1 92 ? -16.694 -13.340 8.308 1.00 65.31 92 GLY A N 1
ATOM 703 C CA . GLY A 1 92 ? -16.900 -14.308 7.219 1.00 65.31 92 GLY A CA 1
ATOM 704 C C . GLY A 1 92 ? -17.924 -13.814 6.189 1.00 65.31 92 GLY A C 1
ATOM 705 O O . GLY A 1 92 ? -19.063 -13.537 6.571 1.00 65.31 92 GLY A O 1
ATOM 706 N N . ALA A 1 93 ? -17.539 -13.659 4.920 1.00 59.31 93 ALA A N 1
ATOM 707 C CA . ALA A 1 93 ? -18.451 -13.341 3.815 1.00 59.31 93 ALA A CA 1
ATOM 708 C C . ALA A 1 93 ? -18.382 -14.420 2.720 1.00 59.31 93 ALA A C 1
ATOM 710 O O . ALA A 1 93 ? -17.452 -15.230 2.680 1.00 59.31 93 ALA A O 1
ATOM 711 N N . LEU A 1 94 ? -19.434 -14.482 1.895 1.00 49.84 94 LEU A N 1
ATOM 712 C CA . LEU A 1 94 ? -19.565 -15.425 0.785 1.00 49.84 94 LEU A CA 1
ATOM 713 C C . LEU A 1 94 ? -18.410 -15.211 -0.195 1.00 49.84 94 LEU A C 1
ATOM 715 O O . LEU A 1 94 ? -18.135 -14.078 -0.580 1.00 49.84 94 LEU A O 1
ATOM 719 N N . ALA A 1 95 ? -17.760 -16.304 -0.595 1.00 46.84 95 ALA A N 1
ATOM 720 C CA . ALA A 1 95 ? -16.916 -16.296 -1.775 1.00 46.84 95 ALA A CA 1
ATOM 721 C C . ALA A 1 95 ? -17.814 -15.914 -2.955 1.00 46.84 95 ALA A C 1
ATOM 723 O O . ALA A 1 95 ? -18.593 -16.744 -3.426 1.00 46.84 95 ALA A O 1
ATOM 724 N N . ASP A 1 96 ? -17.760 -14.654 -3.387 1.00 50.34 96 ASP A N 1
ATOM 725 C CA . ASP A 1 96 ? -18.189 -14.328 -4.738 1.00 50.34 96 ASP A CA 1
ATOM 726 C C . ASP A 1 96 ? -17.243 -15.131 -5.626 1.00 50.34 96 ASP A C 1
ATOM 728 O O . ASP A 1 96 ? -16.042 -14.865 -5.680 1.00 50.34 96 ASP A O 1
ATOM 732 N N . ASN A 1 97 ? -17.769 -16.217 -6.191 1.00 47.38 97 ASN A N 1
ATOM 733 C CA . ASN A 1 97 ? -17.043 -17.182 -7.007 1.00 47.38 97 ASN A CA 1
ATOM 734 C C . ASN A 1 97 ? -16.754 -16.576 -8.386 1.00 47.38 97 ASN A C 1
ATOM 736 O O . ASN A 1 97 ? -17.121 -17.132 -9.417 1.00 47.38 97 ASN A O 1
ATOM 740 N N . GLU A 1 98 ? -16.152 -15.394 -8.401 1.00 54.03 98 GLU A N 1
ATOM 741 C CA . GLU A 1 98 ? -15.453 -14.904 -9.566 1.00 54.03 98 GLU A CA 1
ATOM 742 C C . GLU A 1 98 ? -14.008 -15.348 -9.412 1.00 54.03 98 GLU A C 1
ATOM 744 O O . GLU A 1 98 ? -13.324 -14.993 -8.452 1.00 54.03 98 GLU A O 1
ATOM 749 N N . THR A 1 99 ? -13.553 -16.152 -10.366 1.00 55.28 99 THR A N 1
ATOM 750 C CA . THR A 1 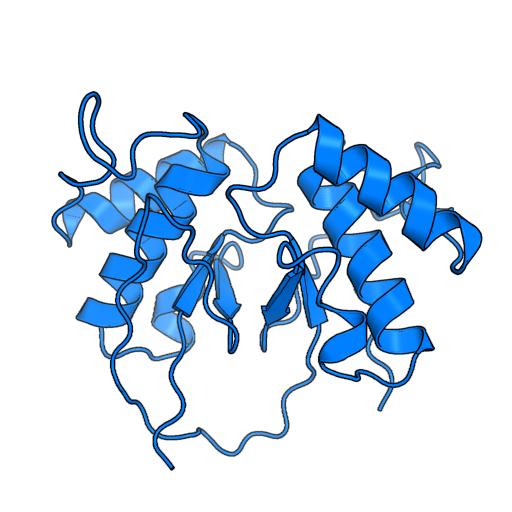99 ? -12.140 -16.419 -10.612 1.00 55.28 99 THR A CA 1
ATOM 751 C C . THR A 1 99 ? -11.462 -15.094 -10.949 1.00 55.28 99 THR A C 1
ATOM 753 O O . THR A 1 99 ? -11.333 -14.722 -12.113 1.00 55.28 99 THR A O 1
ATOM 756 N N . ARG A 1 100 ? -11.124 -14.328 -9.914 1.00 70.12 100 ARG A N 1
ATOM 757 C CA . ARG A 1 100 ? -10.412 -13.062 -10.022 1.00 70.12 100 ARG A CA 1
ATOM 758 C C . ARG A 1 100 ? -8.923 -13.351 -9.996 1.00 70.12 100 ARG A C 1
ATOM 760 O O . ARG A 1 100 ? -8.469 -14.263 -9.300 1.00 70.12 100 ARG A O 1
ATOM 767 N N . GLY A 1 101 ? -8.177 -12.582 -10.779 1.00 87.06 101 GLY A N 1
ATOM 768 C CA . GLY A 1 101 ? -6.731 -12.580 -10.671 1.00 87.06 101 GLY A CA 1
ATOM 769 C C . GLY A 1 101 ? -6.300 -12.289 -9.237 1.00 87.06 101 GLY A C 1
ATOM 770 O O . GLY A 1 101 ? -7.016 -11.639 -8.473 1.00 87.06 101 GLY A O 1
ATOM 771 N N . THR A 1 102 ? -5.147 -12.828 -8.863 1.00 94.94 102 THR A N 1
ATOM 772 C CA . THR A 1 102 ? -4.506 -12.520 -7.591 1.00 94.94 102 THR A CA 1
ATOM 773 C C . THR A 1 102 ? -3.222 -11.768 -7.867 1.00 94.94 102 THR A C 1
ATOM 775 O O . THR A 1 102 ? -2.493 -12.105 -8.803 1.00 94.94 102 THR A O 1
ATOM 778 N N . TRP A 1 103 ? -2.939 -10.778 -7.031 1.00 97.56 103 TRP A N 1
ATOM 779 C CA . TRP A 1 103 ? -1.703 -10.004 -7.052 1.00 97.56 103 TRP A CA 1
ATOM 780 C C . TRP A 1 103 ? -1.063 -10.027 -5.671 1.00 97.56 103 TRP A C 1
ATOM 782 O O . TRP A 1 103 ? -1.737 -10.273 -4.670 1.00 97.56 103 TRP A O 1
ATOM 792 N N . CYS A 1 104 ? 0.241 -9.778 -5.624 1.00 98.44 104 CYS A N 1
ATOM 793 C CA . CYS A 1 104 ? 0.990 -9.715 -4.377 1.00 98.44 104 CYS A CA 1
ATOM 794 C C . CYS A 1 104 ? 1.421 -8.281 -4.078 1.00 98.44 104 CYS A C 1
ATOM 796 O O . CYS A 1 104 ? 2.070 -7.657 -4.914 1.00 98.44 104 CYS A O 1
ATOM 798 N N . VAL A 1 105 ? 1.088 -7.784 -2.887 1.00 98.75 105 VAL A N 1
ATOM 799 C CA . VAL A 1 105 ? 1.452 -6.437 -2.418 1.00 98.75 105 VAL A CA 1
ATOM 800 C C . VAL A 1 105 ? 2.007 -6.489 -0.984 1.00 98.75 105 VAL A C 1
ATOM 802 O O . VAL A 1 105 ? 1.739 -7.455 -0.269 1.00 98.75 105 VAL A O 1
ATOM 805 N N . PRO A 1 106 ? 2.775 -5.492 -0.509 1.00 98.62 106 PRO A N 1
ATOM 806 C CA . PRO A 1 106 ? 3.267 -5.454 0.859 1.00 98.62 106 PRO A CA 1
ATOM 807 C C . PRO A 1 106 ? 2.156 -5.081 1.843 1.00 98.62 106 PRO A C 1
ATOM 809 O O . PRO A 1 106 ? 1.245 -4.312 1.533 1.00 98.62 106 PRO A O 1
ATOM 812 N N . LYS A 1 107 ? 2.293 -5.537 3.087 1.00 98.50 107 LYS A N 1
ATOM 813 C CA . LYS A 1 107 ? 1.516 -5.051 4.222 1.00 98.50 107 LYS A CA 1
ATOM 814 C C . LYS A 1 107 ? 1.733 -3.544 4.394 1.00 98.50 107 LYS A C 1
ATOM 816 O O . LYS A 1 107 ? 2.890 -3.108 4.358 1.00 98.50 107 LYS A O 1
ATOM 821 N N . PRO A 1 108 ? 0.678 -2.774 4.721 1.00 98.06 108 PRO A N 1
ATOM 822 C CA . PRO A 1 108 ? 0.779 -1.342 5.026 1.00 98.06 108 PRO A CA 1
ATOM 823 C C . PRO A 1 108 ? 1.759 -1.003 6.159 1.00 98.06 108 PRO A C 1
ATOM 825 O O . PRO A 1 108 ? 2.252 0.116 6.242 1.00 98.06 108 PRO A O 1
ATOM 828 N N . THR A 1 109 ? 2.045 -1.969 7.038 1.00 97.00 109 THR A N 1
ATOM 829 C CA . THR A 1 109 ? 2.942 -1.821 8.192 1.00 97.00 109 THR A CA 1
ATOM 830 C C . THR A 1 109 ? 4.413 -2.112 7.885 1.00 97.00 109 THR A C 1
ATOM 832 O O . THR A 1 109 ? 5.249 -2.017 8.785 1.00 97.00 109 THR A O 1
ATOM 835 N N . THR A 1 110 ? 4.743 -2.549 6.667 1.00 97.75 110 THR A N 1
ATOM 836 C CA . THR A 1 110 ? 6.116 -2.933 6.305 1.00 97.75 110 THR A CA 1
ATOM 837 C C . THR A 1 110 ? 7.020 -1.701 6.315 1.00 97.75 110 THR A C 1
ATOM 839 O O . THR A 1 110 ? 6.706 -0.694 5.688 1.00 97.75 110 THR A O 1
ATOM 842 N N . SER A 1 111 ? 8.144 -1.765 7.032 1.00 97.00 111 SER A N 1
ATOM 843 C CA . SER A 1 111 ? 9.070 -0.634 7.138 1.00 97.00 111 SER A CA 1
ATOM 844 C C . SER A 1 111 ? 9.836 -0.396 5.836 1.00 97.00 111 SER A C 1
ATOM 846 O O . SER A 1 111 ? 10.148 -1.335 5.109 1.00 97.00 111 SER A O 1
ATOM 848 N N . ASP A 1 112 ? 10.246 0.846 5.589 1.00 97.50 112 ASP A N 1
ATOM 849 C CA . ASP A 1 112 ? 11.053 1.221 4.419 1.00 97.50 112 ASP A CA 1
ATOM 850 C C . ASP A 1 112 ? 12.365 0.434 4.277 1.00 97.50 112 ASP A C 1
ATOM 852 O O . ASP A 1 112 ? 12.851 0.232 3.160 1.00 97.50 112 ASP A O 1
ATOM 856 N N . ALA A 1 113 ? 12.955 -0.007 5.391 1.00 97.88 113 ALA A N 1
ATOM 857 C CA . ALA A 1 113 ? 14.143 -0.857 5.375 1.00 97.88 113 ALA A CA 1
ATOM 858 C C . ALA A 1 113 ? 13.818 -2.242 4.795 1.00 97.88 113 ALA A C 1
ATOM 860 O O . ALA A 1 113 ? 14.460 -2.666 3.838 1.00 97.88 113 ALA A O 1
ATOM 861 N N . MET A 1 114 ? 12.765 -2.884 5.307 1.00 98.19 114 MET A N 1
ATOM 862 C CA . MET A 1 114 ? 12.310 -4.193 4.834 1.00 98.19 114 MET A CA 1
ATOM 863 C C . MET A 1 114 ? 11.780 -4.122 3.395 1.00 98.19 114 MET A C 1
ATOM 865 O O . MET A 1 114 ? 12.093 -4.978 2.577 1.00 98.19 114 MET A O 1
ATOM 869 N N . LEU A 1 115 ? 11.048 -3.061 3.038 1.00 98.56 115 LEU A N 1
ATOM 870 C CA . LEU A 1 115 ? 10.593 -2.831 1.661 1.00 98.56 115 LEU A CA 1
ATOM 871 C C . LEU A 1 115 ? 11.768 -2.766 0.680 1.00 98.56 115 LEU A C 1
ATOM 873 O O . LEU A 1 115 ? 11.687 -3.314 -0.414 1.00 98.56 115 LEU A O 1
ATOM 877 N N . GLN A 1 116 ? 12.883 -2.147 1.070 1.00 98.31 116 GLN A N 1
ATOM 878 C CA . GLN A 1 116 ? 14.076 -2.112 0.226 1.00 98.31 116 GLN A CA 1
ATOM 879 C C . GLN A 1 116 ? 14.757 -3.475 0.105 1.00 98.31 116 GLN A C 1
ATOM 881 O O . GLN A 1 116 ? 15.236 -3.811 -0.975 1.00 98.31 116 GLN A O 1
ATOM 886 N N . GLU A 1 117 ? 14.800 -4.266 1.177 1.00 98.50 117 GLU A N 1
ATOM 887 C CA . GLU A 1 117 ? 15.303 -5.644 1.125 1.00 98.50 117 GLU A CA 1
ATOM 888 C C . GLU A 1 117 ? 14.455 -6.506 0.182 1.00 98.50 117 GLU A C 1
ATOM 890 O O . GLU A 1 117 ? 15.005 -7.240 -0.639 1.00 98.50 117 GLU A O 1
ATOM 895 N N . ILE A 1 118 ? 13.131 -6.343 0.229 1.00 98.50 118 ILE A N 1
ATOM 896 C CA . ILE A 1 118 ? 12.179 -6.995 -0.675 1.00 98.50 118 ILE A CA 1
ATOM 897 C C . ILE A 1 118 ? 12.423 -6.587 -2.130 1.00 98.50 118 ILE A C 1
ATOM 899 O O . ILE A 1 118 ? 12.514 -7.466 -2.985 1.00 98.50 118 ILE A O 1
ATOM 903 N N . ILE A 1 119 ? 12.571 -5.286 -2.416 1.00 98.50 119 ILE A N 1
ATOM 904 C CA . ILE A 1 119 ? 12.895 -4.785 -3.764 1.00 98.50 119 ILE A CA 1
ATOM 905 C C . ILE A 1 119 ? 14.197 -5.423 -4.251 1.00 98.50 119 ILE A C 1
ATOM 907 O O . ILE A 1 119 ? 14.230 -6.024 -5.321 1.00 98.50 119 ILE A O 1
ATOM 911 N N . ASN A 1 120 ? 15.259 -5.354 -3.445 1.00 98.12 120 ASN A N 1
ATOM 912 C CA . ASN A 1 120 ? 16.564 -5.902 -3.808 1.00 98.12 120 ASN A CA 1
ATOM 913 C C . ASN A 1 120 ? 16.489 -7.408 -4.092 1.00 98.12 120 ASN A C 1
ATOM 915 O O . ASN A 1 120 ? 17.101 -7.881 -5.045 1.00 98.12 120 ASN A O 1
ATOM 919 N N . PHE A 1 121 ? 15.746 -8.163 -3.280 1.00 97.69 121 PHE A N 1
ATOM 920 C CA . PHE A 1 121 ? 15.541 -9.592 -3.490 1.00 97.69 121 PHE A CA 1
ATOM 921 C C . PHE A 1 121 ? 14.757 -9.864 -4.777 1.00 97.69 121 PHE A C 1
ATOM 923 O O . PHE A 1 121 ? 15.251 -10.579 -5.647 1.00 97.69 121 PHE A O 1
ATOM 930 N N . ALA A 1 122 ? 13.565 -9.281 -4.927 1.00 97.75 122 ALA A N 1
ATOM 931 C CA . ALA A 1 122 ? 12.686 -9.545 -6.061 1.00 97.75 122 ALA A CA 1
ATOM 932 C C . ALA A 1 122 ? 13.365 -9.175 -7.387 1.00 97.75 122 ALA A C 1
ATOM 934 O O . ALA A 1 122 ? 13.385 -9.983 -8.312 1.00 97.75 122 ALA A O 1
ATOM 935 N N . CYS A 1 123 ? 14.024 -8.019 -7.459 1.00 97.50 123 CYS A N 1
ATOM 936 C CA . CYS A 1 123 ? 14.677 -7.539 -8.677 1.00 97.50 123 CYS A CA 1
ATOM 937 C C . CYS A 1 123 ? 15.924 -8.336 -9.098 1.00 97.50 123 CYS A C 1
ATOM 939 O O . CYS A 1 123 ? 16.413 -8.150 -10.208 1.00 97.50 123 CYS A O 1
ATOM 941 N N . ASN A 1 124 ? 16.431 -9.250 -8.262 1.00 97.44 124 ASN A N 1
ATOM 942 C CA . ASN A 1 124 ? 17.428 -10.239 -8.694 1.00 97.44 124 ASN A CA 1
ATOM 943 C C . ASN A 1 124 ? 16.803 -11.422 -9.456 1.00 97.44 124 ASN A C 1
ATOM 945 O O . ASN A 1 124 ? 17.525 -12.221 -10.053 1.00 97.44 124 ASN A O 1
ATOM 949 N N . HIS A 1 125 ? 15.476 -11.555 -9.419 1.00 96.94 125 HIS A N 1
ATOM 950 C CA . HIS A 1 125 ? 14.721 -12.657 -10.014 1.00 96.94 125 HIS A CA 1
ATOM 951 C C . HIS A 1 125 ? 13.770 -12.214 -11.132 1.00 96.94 125 HIS A C 1
ATOM 953 O O . HIS A 1 125 ? 13.392 -13.047 -11.955 1.00 96.94 125 HIS A O 1
ATOM 959 N N . VAL A 1 126 ? 13.386 -10.936 -11.175 1.00 96.50 126 VAL A N 1
ATOM 960 C CA . VAL A 1 126 ? 12.471 -10.365 -12.176 1.00 96.50 126 VAL A CA 1
ATOM 961 C C . VAL A 1 126 ? 12.987 -9.037 -12.728 1.00 96.50 126 VAL A C 1
ATOM 963 O O . VAL A 1 126 ? 13.823 -8.384 -12.105 1.00 96.50 126 VAL A O 1
ATOM 966 N N . ASP A 1 127 ? 12.479 -8.624 -13.892 1.00 95.56 127 ASP A N 1
ATOM 967 C CA . ASP A 1 127 ? 12.843 -7.340 -14.494 1.00 95.56 127 ASP A CA 1
ATOM 968 C C . ASP A 1 127 ? 12.132 -6.166 -13.803 1.00 95.56 127 ASP A C 1
ATOM 970 O O . ASP A 1 127 ? 10.953 -5.899 -14.020 1.00 95.56 127 ASP A O 1
ATOM 974 N N . CYS A 1 128 ? 12.884 -5.438 -12.980 1.00 95.94 128 CYS A N 1
ATOM 975 C CA . CYS A 1 128 ? 12.426 -4.224 -12.308 1.00 95.94 128 CYS A CA 1
ATOM 976 C C . CYS A 1 128 ? 12.710 -2.932 -13.090 1.00 95.94 128 CYS A C 1
ATOM 978 O O . CYS A 1 128 ? 12.614 -1.841 -12.518 1.00 95.94 128 CYS A O 1
ATOM 980 N N . SER A 1 129 ? 13.045 -3.004 -14.383 1.00 95.62 129 SER A N 1
ATOM 981 C CA . SER A 1 129 ? 13.184 -1.810 -15.223 1.00 95.62 129 SER A CA 1
ATOM 982 C C . SER A 1 129 ? 11.997 -0.829 -15.113 1.00 95.62 129 SER A C 1
ATOM 984 O O . SER A 1 129 ? 12.268 0.371 -14.999 1.00 95.62 129 SER A O 1
ATOM 986 N N . PRO A 1 130 ? 10.716 -1.259 -14.986 1.00 96.56 130 PRO A N 1
ATOM 987 C CA . PRO A 1 130 ? 9.585 -0.327 -14.914 1.00 96.56 130 PRO A CA 1
ATOM 988 C C . PRO A 1 130 ? 9.530 0.553 -13.658 1.00 96.56 130 PRO A C 1
ATOM 990 O O . PRO A 1 130 ? 8.830 1.566 -13.677 1.00 96.56 130 PRO A O 1
ATOM 993 N N . ILE A 1 131 ? 10.221 0.168 -12.575 1.00 96.25 131 ILE A N 1
ATOM 994 C CA . ILE A 1 131 ? 10.247 0.907 -11.297 1.00 96.25 131 ILE A CA 1
ATOM 995 C C . ILE A 1 131 ? 11.565 1.644 -11.040 1.00 96.25 131 ILE A C 1
ATOM 997 O O . ILE A 1 131 ? 11.610 2.505 -10.167 1.00 96.25 131 ILE A O 1
ATOM 1001 N N . HIS A 1 132 ? 12.639 1.322 -11.768 1.00 92.12 132 HIS A N 1
ATOM 1002 C CA . HIS A 1 132 ? 13.951 1.959 -11.597 1.00 92.12 132 HIS A CA 1
ATOM 1003 C C . HIS A 1 132 ? 14.241 3.047 -12.636 1.00 92.12 132 HIS A C 1
ATOM 1005 O O . HIS A 1 132 ? 14.969 3.994 -12.336 1.00 92.12 132 HIS A O 1
ATOM 1011 N N . ASP A 1 133 ? 13.700 2.926 -13.848 1.00 89.75 133 ASP A N 1
ATOM 1012 C CA . ASP A 1 133 ? 13.854 3.949 -14.879 1.00 89.75 133 ASP A CA 1
ATOM 1013 C C . ASP A 1 133 ? 12.960 5.152 -14.553 1.00 89.75 133 ASP A C 1
ATOM 1015 O O . ASP A 1 133 ? 11.767 4.985 -14.340 1.00 89.75 133 ASP A O 1
ATOM 1019 N N . VAL A 1 134 ? 13.503 6.373 -14.555 1.00 89.56 134 VAL A N 1
ATOM 1020 C CA . VAL A 1 134 ? 12.721 7.608 -14.338 1.00 89.56 134 VAL A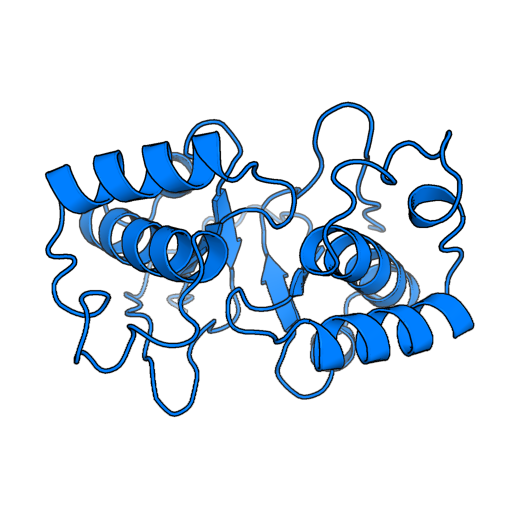 CA 1
ATOM 1021 C C . VAL A 1 134 ? 11.592 7.791 -15.367 1.00 89.56 134 VAL A C 1
ATOM 1023 O O . VAL A 1 134 ? 10.607 8.476 -15.096 1.00 89.56 134 VAL A O 1
ATOM 1026 N N . SER A 1 135 ? 11.734 7.178 -16.545 1.00 91.06 135 SER A N 1
ATOM 1027 C CA . SER A 1 135 ? 10.721 7.109 -17.602 1.00 91.06 135 SER A CA 1
ATOM 1028 C C . SER A 1 135 ? 9.852 5.846 -17.544 1.00 91.06 135 SER A C 1
ATOM 1030 O O . SER A 1 135 ? 8.926 5.699 -18.341 1.00 91.06 135 SER A O 1
ATOM 1032 N N . GLY A 1 136 ? 10.127 4.946 -16.599 1.00 93.69 136 GLY A N 1
ATOM 1033 C CA . GLY A 1 136 ? 9.378 3.718 -16.382 1.00 93.69 136 GLY A CA 1
ATOM 1034 C C . GLY A 1 136 ? 7.939 4.000 -15.932 1.00 93.69 136 GLY A C 1
ATOM 1035 O O . GLY A 1 136 ? 7.706 4.902 -15.120 1.00 93.69 136 GLY A O 1
ATOM 1036 N N . PRO A 1 137 ? 6.951 3.220 -16.412 1.00 95.75 137 PRO A N 1
ATOM 1037 C CA . PRO A 1 137 ? 5.532 3.483 -16.155 1.00 95.75 137 PRO A CA 1
ATOM 1038 C C . PRO A 1 137 ? 5.150 3.352 -14.674 1.00 95.75 137 PRO A C 1
ATOM 1040 O O . PRO A 1 137 ? 4.157 3.934 -14.247 1.00 95.75 137 PRO A O 1
ATOM 1043 N N . CYS A 1 138 ? 5.942 2.615 -13.889 1.00 97.12 138 CYS A N 1
ATOM 1044 C CA . CYS A 1 138 ? 5.710 2.341 -12.472 1.00 97.12 138 CYS A CA 1
ATOM 1045 C C . CYS A 1 138 ? 6.712 3.053 -11.550 1.00 97.12 138 CYS A C 1
ATOM 1047 O O . CYS A 1 138 ? 6.722 2.813 -10.342 1.00 97.12 138 CYS A O 1
ATOM 1049 N N . PHE A 1 139 ? 7.551 3.942 -12.092 1.00 97.06 139 PHE A N 1
ATOM 1050 C CA . PHE A 1 139 ? 8.518 4.700 -11.302 1.00 97.06 139 PHE A CA 1
ATOM 1051 C C . PHE A 1 139 ? 7.834 5.663 -10.332 1.00 97.06 139 PHE A C 1
ATOM 1053 O O . PHE A 1 139 ? 8.251 5.788 -9.182 1.00 97.06 139 PHE A O 1
ATOM 1060 N N . ASN A 1 140 ? 6.765 6.323 -10.778 1.00 95.81 140 ASN A N 1
ATOM 1061 C CA . ASN A 1 140 ? 5.942 7.171 -9.926 1.00 95.81 140 ASN A CA 1
ATOM 1062 C C . ASN A 1 140 ? 4.719 6.389 -9.422 1.00 95.81 140 ASN A C 1
ATOM 1064 O O . ASN A 1 140 ? 4.112 5.677 -10.220 1.00 95.81 140 ASN A O 1
ATOM 1068 N N . PRO A 1 141 ? 4.319 6.536 -8.146 1.00 96.69 141 PRO A N 1
ATOM 1069 C CA . PRO A 1 141 ? 5.021 7.274 -7.093 1.00 96.69 141 PRO A CA 1
ATOM 1070 C C . PRO A 1 141 ? 6.335 6.593 -6.669 1.00 96.69 141 PRO A C 1
ATOM 1072 O O . PRO A 1 141 ? 6.427 5.370 -6.612 1.00 96.69 141 PRO A O 1
ATOM 1075 N N . THR A 1 142 ? 7.339 7.395 -6.305 1.00 96.50 142 THR A N 1
ATOM 1076 C CA . THR A 1 142 ? 8.691 6.922 -5.939 1.00 96.50 142 THR A CA 1
ATOM 1077 C C . THR A 1 142 ? 8.783 6.374 -4.508 1.00 96.50 142 THR A C 1
ATOM 1079 O O . THR A 1 142 ? 9.835 6.448 -3.870 1.00 96.50 142 THR A O 1
ATOM 1082 N N . THR A 1 143 ? 7.668 5.915 -3.938 1.00 97.56 143 THR A N 1
ATOM 1083 C CA . THR A 1 143 ? 7.634 5.366 -2.580 1.00 97.56 143 THR A CA 1
ATOM 1084 C C . THR A 1 143 ? 8.123 3.923 -2.598 1.00 97.56 143 THR A C 1
ATOM 1086 O O . THR A 1 143 ? 7.844 3.160 -3.525 1.00 97.56 143 THR A O 1
ATOM 1089 N N . ARG A 1 144 ? 8.822 3.509 -1.534 1.00 98.06 144 ARG A N 1
ATOM 1090 C CA . ARG A 1 144 ? 9.332 2.134 -1.432 1.00 98.06 144 ARG A CA 1
ATOM 1091 C C . ARG A 1 144 ? 8.213 1.105 -1.435 1.00 98.06 144 ARG A C 1
ATOM 1093 O O . ARG A 1 144 ? 8.381 0.043 -2.016 1.00 98.06 144 ARG A O 1
ATOM 1100 N N . ILE A 1 145 ? 7.067 1.420 -0.828 1.00 98.50 145 ILE A N 1
ATOM 1101 C CA . ILE A 1 145 ? 5.933 0.491 -0.791 1.00 98.50 145 ILE A CA 1
ATOM 1102 C C . ILE A 1 145 ? 5.338 0.268 -2.186 1.00 98.50 145 ILE A C 1
ATOM 1104 O O . ILE A 1 145 ? 4.999 -0.864 -2.519 1.00 98.50 145 ILE A O 1
ATOM 1108 N N . ASN A 1 146 ? 5.290 1.304 -3.030 1.00 98.44 146 ASN A N 1
ATOM 1109 C CA . ASN A 1 146 ? 4.833 1.184 -4.411 1.00 98.44 146 ASN A CA 1
ATOM 1110 C C . ASN A 1 146 ? 5.798 0.339 -5.258 1.00 98.44 146 ASN A C 1
ATOM 1112 O O . ASN A 1 146 ? 5.383 -0.613 -5.916 1.00 98.44 146 ASN A O 1
ATOM 1116 N N . HIS A 1 147 ? 7.099 0.635 -5.189 1.00 98.56 147 HIS A N 1
ATOM 1117 C CA . HIS A 1 147 ? 8.126 -0.125 -5.912 1.00 98.56 147 HIS A CA 1
ATOM 1118 C C . HIS A 1 147 ? 8.197 -1.586 -5.457 1.00 98.56 147 HIS A C 1
ATOM 1120 O O . HIS A 1 147 ? 8.233 -2.488 -6.293 1.00 98.56 147 HIS A O 1
ATOM 1126 N N . ALA A 1 148 ? 8.146 -1.831 -4.145 1.00 98.69 148 ALA A N 1
ATOM 1127 C CA . ALA A 1 148 ? 8.092 -3.179 -3.590 1.00 98.69 148 ALA A CA 1
ATOM 1128 C C . ALA A 1 148 ? 6.838 -3.923 -4.056 1.00 98.69 148 ALA A C 1
ATOM 1130 O O . ALA A 1 148 ? 6.943 -5.078 -4.443 1.00 98.69 148 ALA A O 1
ATOM 1131 N N . SER A 1 149 ? 5.678 -3.264 -4.081 1.00 98.62 149 SER A N 1
ATOM 1132 C CA . SER A 1 149 ? 4.426 -3.854 -4.563 1.00 98.62 149 SER A CA 1
ATOM 1133 C C . SER A 1 149 ? 4.515 -4.352 -5.993 1.00 98.62 149 SER A C 1
ATOM 1135 O O . SER A 1 149 ? 4.177 -5.503 -6.270 1.00 98.62 149 SER A O 1
ATOM 1137 N N . PHE A 1 150 ? 5.055 -3.536 -6.893 1.00 98.50 150 PHE A N 1
ATOM 1138 C CA . PHE A 1 150 ? 5.223 -3.957 -8.275 1.00 98.50 150 PHE A CA 1
ATOM 1139 C C . PHE A 1 150 ? 6.211 -5.130 -8.402 1.00 98.50 150 PHE A C 1
ATOM 1141 O O . PHE A 1 150 ? 5.899 -6.138 -9.038 1.00 98.50 150 PHE A O 1
ATOM 1148 N N . ALA A 1 151 ? 7.371 -5.048 -7.739 1.00 98.44 151 ALA A N 1
ATOM 1149 C CA . ALA A 1 151 ? 8.389 -6.101 -7.774 1.00 98.44 151 ALA A CA 1
ATOM 1150 C C . ALA A 1 151 ? 7.901 -7.426 -7.153 1.00 98.44 151 ALA A C 1
ATOM 1152 O O . ALA A 1 151 ? 8.134 -8.502 -7.711 1.00 98.44 151 ALA A O 1
ATOM 1153 N N . MET A 1 152 ? 7.185 -7.358 -6.025 1.00 98.56 152 MET A N 1
ATOM 1154 C CA . MET A 1 152 ? 6.559 -8.513 -5.376 1.00 98.56 152 MET A CA 1
ATOM 1155 C C . MET A 1 152 ? 5.542 -9.174 -6.296 1.00 98.56 152 MET A C 1
ATOM 1157 O O . MET A 1 152 ? 5.536 -10.401 -6.397 1.00 98.56 152 MET A O 1
ATOM 1161 N N . ASN A 1 153 ? 4.714 -8.390 -6.995 1.00 98.38 153 ASN A N 1
ATOM 1162 C CA . ASN A 1 153 ? 3.762 -8.951 -7.941 1.00 98.38 153 ASN A CA 1
ATOM 1163 C C . ASN A 1 153 ? 4.464 -9.660 -9.101 1.00 98.38 153 ASN A C 1
ATOM 1165 O O . ASN A 1 153 ? 4.134 -10.809 -9.371 1.00 98.38 153 ASN A O 1
ATOM 1169 N N . LEU A 1 154 ? 5.457 -9.038 -9.744 1.00 97.81 154 LEU A N 1
ATOM 1170 C CA . LEU A 1 154 ? 6.217 -9.684 -10.821 1.00 97.81 154 LEU A CA 1
ATOM 1171 C C . LEU A 1 154 ? 6.798 -11.037 -10.376 1.00 97.81 154 LEU A C 1
ATOM 1173 O O . LEU A 1 154 ? 6.645 -12.044 -11.069 1.00 97.81 154 LEU A O 1
ATOM 1177 N N . TYR A 1 155 ? 7.410 -11.086 -9.190 1.00 97.94 155 TYR A N 1
ATOM 1178 C CA . TYR A 1 155 ? 7.951 -12.326 -8.628 1.00 97.94 155 TYR A CA 1
ATOM 1179 C C . TYR A 1 155 ? 6.855 -13.364 -8.335 1.00 97.94 155 TYR A C 1
ATOM 1181 O O . TYR A 1 155 ? 6.993 -14.548 -8.657 1.00 97.94 155 TYR A O 1
ATOM 1189 N N . TYR A 1 156 ? 5.742 -12.928 -7.745 1.00 97.81 156 TYR A N 1
ATOM 1190 C CA . TYR A 1 156 ? 4.594 -13.777 -7.438 1.00 97.81 156 TYR A CA 1
ATOM 1191 C C . TYR A 1 156 ? 3.984 -14.399 -8.700 1.00 97.81 156 TYR A C 1
ATOM 1193 O O . TYR A 1 156 ? 3.750 -15.610 -8.734 1.00 97.81 156 TYR A O 1
ATOM 1201 N N . GLN A 1 157 ? 3.795 -13.607 -9.759 1.00 96.69 157 GLN A N 1
ATOM 1202 C CA . GLN A 1 157 ? 3.299 -14.098 -11.043 1.00 96.69 157 GLN A CA 1
ATOM 1203 C C . GLN A 1 157 ? 4.299 -15.063 -11.696 1.00 96.69 157 GLN A C 1
ATOM 1205 O O . GLN A 1 157 ? 3.937 -16.191 -12.032 1.00 96.69 157 GLN A O 1
ATOM 1210 N N . GLY A 1 158 ? 5.576 -14.673 -11.790 1.00 95.56 158 GLY A N 1
ATOM 1211 C CA . GLY A 1 158 ? 6.632 -15.463 -12.435 1.00 95.56 158 GLY A CA 1
ATOM 1212 C C . GLY A 1 158 ? 6.938 -16.802 -11.752 1.00 95.56 158 GLY A C 1
ATOM 1213 O O . GLY A 1 158 ? 7.545 -17.687 -12.351 1.00 95.56 158 GLY A O 1
ATOM 1214 N N . THR A 1 159 ? 6.485 -16.990 -10.511 1.00 94.25 159 THR A N 1
ATOM 1215 C CA . THR A 1 159 ? 6.637 -18.241 -9.747 1.00 94.25 159 THR A CA 1
ATOM 1216 C C . THR A 1 159 ? 5.339 -19.050 -9.633 1.00 94.25 159 THR A C 1
ATOM 1218 O O . THR A 1 159 ? 5.249 -19.986 -8.830 1.00 94.25 159 THR A O 1
ATOM 1221 N N . GLY A 1 160 ? 4.337 -18.729 -10.458 1.00 92.25 160 GLY A N 1
ATOM 1222 C CA . GLY A 1 160 ? 3.089 -19.483 -10.568 1.00 92.25 160 GLY A CA 1
ATOM 1223 C C . GLY A 1 160 ? 2.095 -19.212 -9.442 1.00 92.25 160 GLY A C 1
ATOM 1224 O O . GLY A 1 160 ? 1.361 -20.122 -9.057 1.00 92.25 160 GLY A O 1
ATOM 1225 N N . ARG A 1 161 ? 2.089 -17.994 -8.881 1.00 92.81 161 ARG A N 1
ATOM 1226 C CA . ARG A 1 161 ? 1.078 -17.502 -7.927 1.00 92.81 161 ARG A CA 1
ATOM 1227 C C . ARG A 1 161 ? 0.899 -18.354 -6.661 1.00 92.81 161 ARG A C 1
ATOM 1229 O O . ARG A 1 161 ? -0.163 -18.354 -6.036 1.00 92.81 161 ARG A O 1
ATOM 1236 N N . ARG A 1 162 ? 1.944 -19.074 -6.244 1.00 92.00 162 ARG A N 1
ATOM 1237 C CA . ARG A 1 162 ? 1.930 -19.855 -4.996 1.00 92.00 162 ARG A CA 1
ATOM 1238 C C . ARG A 1 162 ? 1.823 -18.913 -3.805 1.00 92.00 162 ARG A C 1
ATOM 1240 O O . ARG A 1 162 ? 2.529 -17.910 -3.765 1.00 92.00 162 ARG A O 1
ATOM 1247 N N . GLU A 1 163 ? 1.025 -19.268 -2.801 1.00 90.88 163 GLU A N 1
ATOM 1248 C CA . GLU A 1 163 ? 0.894 -18.448 -1.587 1.00 90.88 163 GLU A CA 1
ATOM 1249 C C . GLU A 1 163 ? 2.257 -18.166 -0.934 1.00 90.88 163 GLU A C 1
ATOM 1251 O O . GLU A 1 163 ? 2.551 -17.031 -0.571 1.00 90.88 163 GLU A O 1
ATOM 1256 N N . SER A 1 164 ? 3.145 -19.167 -0.911 1.00 93.75 164 SER A N 1
ATOM 1257 C CA . SER A 1 164 ? 4.517 -19.033 -0.406 1.00 93.75 164 SER A CA 1
ATOM 1258 C C . SER A 1 164 ? 5.361 -18.001 -1.160 1.00 93.75 164 SER A C 1
ATOM 1260 O O . SER A 1 164 ? 6.298 -17.447 -0.595 1.00 93.75 164 SER A O 1
ATOM 1262 N N . SER A 1 165 ? 5.062 -17.751 -2.437 1.00 95.31 165 SER A N 1
ATOM 1263 C CA . SER A 1 165 ? 5.776 -16.758 -3.244 1.00 95.31 165 SER A CA 1
ATOM 1264 C C . SER A 1 165 ? 5.388 -15.322 -2.899 1.00 95.31 165 SER A C 1
ATOM 1266 O O . SER A 1 165 ? 6.094 -14.409 -3.307 1.00 95.31 165 SER A O 1
ATOM 1268 N N . CYS A 1 166 ? 4.294 -15.120 -2.159 1.00 97.25 166 CYS A N 1
ATOM 1269 C CA . CYS A 1 166 ? 3.872 -13.819 -1.646 1.00 97.25 166 CYS A CA 1
ATOM 1270 C C . CYS A 1 166 ? 4.140 -13.669 -0.136 1.00 97.25 166 CYS A C 1
ATOM 1272 O O . CYS A 1 166 ? 3.608 -12.766 0.490 1.00 97.25 166 CYS A O 1
ATOM 1274 N N . ASP A 1 167 ? 4.946 -14.532 0.490 1.00 95.75 167 ASP A N 1
ATOM 1275 C CA . ASP A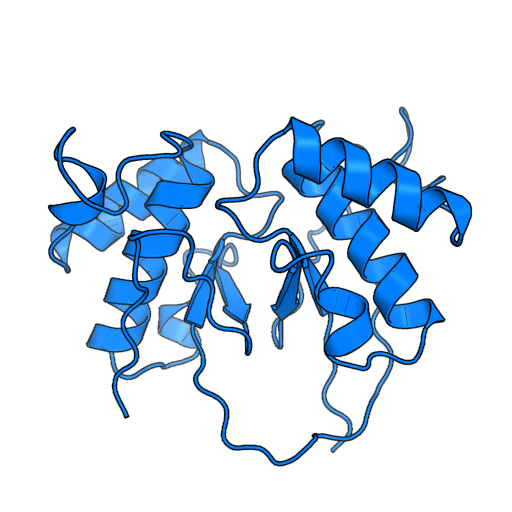 1 167 ? 5.197 -14.415 1.933 1.00 95.75 167 ASP A CA 1
ATOM 1276 C C . ASP A 1 167 ? 6.146 -13.249 2.270 1.00 95.75 167 ASP A C 1
ATOM 1278 O O . ASP A 1 167 ? 5.809 -12.390 3.084 1.00 95.75 167 ASP A O 1
ATOM 1282 N N . PHE A 1 168 ? 7.317 -13.198 1.621 1.00 95.75 168 PHE A N 1
ATOM 1283 C CA . PHE A 1 168 ? 8.357 -12.178 1.832 1.00 95.75 168 PHE A CA 1
ATOM 1284 C C . PHE A 1 168 ? 8.695 -11.915 3.315 1.00 95.75 168 PHE A C 1
ATOM 1286 O O . PHE A 1 168 ? 8.909 -10.781 3.723 1.00 95.75 168 PHE A O 1
ATOM 1293 N N . SER A 1 169 ? 8.799 -12.966 4.135 1.00 94.56 169 SER A N 1
ATOM 1294 C CA . SER A 1 169 ? 8.953 -12.857 5.597 1.00 94.56 169 SER A CA 1
ATOM 1295 C C . SER A 1 169 ? 7.688 -12.328 6.282 1.00 94.56 169 SER A C 1
ATOM 1297 O O . SER A 1 169 ? 7.750 -11.469 7.161 1.00 94.56 169 SER A O 1
ATOM 1299 N N . GLN A 1 170 ? 6.533 -12.873 5.894 1.00 94.88 170 GLN A N 1
ATOM 1300 C CA . GLN A 1 170 ? 5.192 -12.518 6.384 1.00 94.88 170 GLN A CA 1
ATOM 1301 C C . GLN A 1 170 ? 4.774 -11.056 6.139 1.00 94.88 170 GLN A C 1
ATOM 1303 O O . GLN A 1 170 ? 3.873 -10.537 6.816 1.00 94.88 170 GLN A O 1
ATOM 1308 N N . THR A 1 171 ? 5.413 -10.378 5.186 1.00 97.25 171 THR A N 1
ATOM 1309 C CA . THR A 1 171 ? 5.098 -8.996 4.812 1.00 97.25 171 THR A CA 1
ATOM 1310 C C . THR A 1 171 ? 4.202 -8.905 3.592 1.00 97.25 171 THR A C 1
ATOM 1312 O O . THR A 1 171 ? 3.753 -7.807 3.297 1.00 97.25 171 THR A O 1
ATOM 1315 N N . GLY A 1 172 ? 3.964 -9.984 2.847 1.00 97.94 172 GLY A N 1
ATOM 1316 C CA . GLY A 1 172 ? 3.116 -9.920 1.663 1.00 97.94 172 GLY A CA 1
ATOM 1317 C C . GLY A 1 172 ? 1.650 -10.246 1.917 1.00 97.94 172 GLY A C 1
ATOM 1318 O O . GLY A 1 172 ? 1.268 -10.910 2.883 1.00 97.94 172 GLY A O 1
ATOM 1319 N N . LEU A 1 173 ? 0.820 -9.703 1.034 1.00 98.25 173 LEU A N 1
ATOM 1320 C CA . LEU A 1 173 ? -0.62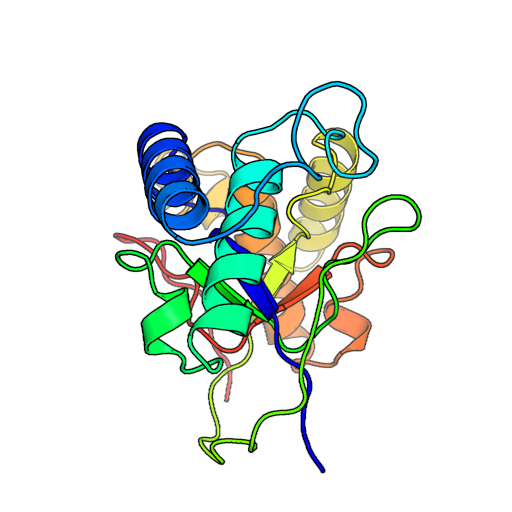5 -9.821 1.008 1.00 98.25 173 LEU A CA 1
ATOM 1321 C C . LEU A 1 173 ? -1.066 -10.211 -0.390 1.00 98.25 173 LEU A C 1
ATOM 1323 O O . LEU A 1 173 ? -0.681 -9.579 -1.374 1.00 98.25 173 LEU A O 1
ATOM 1327 N N . ILE A 1 174 ? -1.913 -11.234 -0.453 1.00 96.94 174 ILE A N 1
ATOM 1328 C CA . ILE A 1 174 ? -2.576 -11.618 -1.689 1.00 96.94 174 ILE A CA 1
ATOM 1329 C C . ILE A 1 174 ? -3.857 -10.801 -1.785 1.00 96.94 174 ILE A C 1
ATOM 1331 O O . ILE A 1 174 ? -4.735 -10.914 -0.926 1.00 96.94 174 ILE A O 1
ATOM 1335 N N . VAL A 1 175 ? -3.955 -9.980 -2.825 1.00 95.81 175 VAL A N 1
ATOM 1336 C CA . VAL A 1 175 ? -5.129 -9.156 -3.121 1.00 95.81 175 VAL A CA 1
ATOM 1337 C C . VAL A 1 175 ? -5.859 -9.672 -4.353 1.00 95.81 175 VAL A C 1
ATOM 1339 O O . VAL A 1 175 ? -5.268 -10.306 -5.226 1.00 95.81 175 VAL A O 1
ATOM 1342 N N . THR A 1 176 ? -7.160 -9.404 -4.406 1.00 93.31 176 THR A N 1
ATOM 1343 C CA . THR A 1 176 ? -8.090 -9.871 -5.456 1.00 93.31 176 THR A CA 1
ATOM 1344 C C . THR A 1 176 ? -8.580 -8.744 -6.369 1.00 93.31 176 THR A C 1
ATOM 1346 O O . THR A 1 176 ? -9.452 -8.939 -7.220 1.00 93.31 176 THR A O 1
ATOM 1349 N N . ASP A 1 177 ? -8.004 -7.558 -6.186 1.00 92.44 177 ASP A N 1
ATOM 1350 C CA . ASP A 1 177 ? -8.215 -6.372 -7.000 1.00 92.44 177 ASP A CA 1
ATOM 1351 C C . ASP A 1 177 ? -6.911 -6.008 -7.698 1.00 92.44 177 ASP A C 1
ATOM 1353 O O . ASP A 1 177 ? -5.849 -6.074 -7.080 1.00 92.44 177 ASP A O 1
ATOM 1357 N N . ASP A 1 178 ? -7.014 -5.631 -8.972 1.00 95.00 178 ASP A N 1
ATOM 1358 C CA . ASP A 1 178 ? -5.879 -5.200 -9.784 1.00 95.00 178 ASP A CA 1
ATOM 1359 C C . ASP A 1 178 ? -5.270 -3.916 -9.184 1.00 95.00 178 ASP A C 1
ATOM 1361 O O . ASP A 1 178 ? -5.953 -2.886 -9.164 1.00 95.00 178 ASP A O 1
ATOM 1365 N N . PRO A 1 179 ? -4.010 -3.942 -8.701 1.00 97.06 179 PRO A N 1
ATOM 1366 C CA . PRO A 1 179 ? -3.362 -2.771 -8.114 1.00 97.06 179 PRO A CA 1
ATOM 1367 C C . PRO A 1 179 ? -2.928 -1.719 -9.142 1.00 97.06 179 PRO A C 1
ATOM 1369 O O . PRO A 1 179 ? -2.406 -0.677 -8.743 1.00 97.06 179 PRO A O 1
ATOM 1372 N N . SER A 1 180 ? -3.102 -1.976 -10.444 1.00 97.44 180 SER A N 1
ATOM 1373 C CA . SER A 1 180 ? -2.726 -1.068 -11.531 1.00 97.44 180 SER A CA 1
ATOM 1374 C C . SER A 1 180 ? -3.274 0.343 -11.343 1.00 97.44 180 SER A C 1
ATOM 1376 O O . SER A 1 180 ? -4.419 0.556 -10.945 1.00 97.44 180 SER A O 1
ATOM 1378 N N . TYR A 1 181 ? -2.474 1.332 -11.725 1.00 96.44 181 TYR A N 1
ATOM 1379 C CA . TYR A 1 181 ? -2.811 2.744 -11.590 1.00 96.44 181 TYR A CA 1
ATOM 1380 C C . TYR A 1 181 ? -2.156 3.541 -12.719 1.00 96.44 181 TYR A C 1
ATOM 1382 O O . TYR A 1 181 ? -1.035 3.248 -13.128 1.00 96.44 181 TYR A O 1
ATOM 1390 N N . GLY A 1 182 ? -2.856 4.552 -13.246 1.00 94.88 182 GLY A N 1
ATOM 1391 C CA . GLY A 1 182 ? -2.369 5.328 -14.393 1.00 94.88 182 GLY A CA 1
ATOM 1392 C C . GLY A 1 182 ? -1.859 4.423 -15.524 1.00 94.88 182 GLY A C 1
ATOM 1393 O O . GLY A 1 182 ? -2.565 3.504 -15.959 1.00 94.88 182 GLY A O 1
ATOM 1394 N N . ASP A 1 183 ? -0.613 4.654 -15.939 1.00 94.62 183 ASP A N 1
ATOM 1395 C CA . ASP A 1 183 ? 0.087 3.864 -16.958 1.00 94.62 183 ASP A CA 1
ATOM 1396 C C . ASP A 1 183 ? 0.836 2.643 -16.390 1.00 94.62 183 ASP A C 1
ATOM 1398 O O . ASP A 1 183 ? 1.245 1.768 -17.152 1.00 94.62 183 ASP A O 1
ATOM 1402 N N . CYS A 1 184 ? 0.974 2.532 -15.064 1.00 97.19 184 CYS A N 1
ATOM 1403 C CA . CYS A 1 184 ? 1.556 1.360 -14.418 1.00 97.19 184 CYS A CA 1
ATOM 1404 C C . CYS A 1 184 ? 0.559 0.195 -14.430 1.00 97.19 184 CYS A C 1
ATOM 1406 O O . CYS A 1 184 ? -0.457 0.220 -13.726 1.00 97.19 184 CYS A O 1
ATOM 1408 N N . LYS A 1 185 ? 0.845 -0.834 -15.235 1.00 97.12 185 LYS A N 1
ATOM 1409 C CA . LYS A 1 185 ? 0.022 -2.046 -15.343 1.00 97.12 185 LYS A CA 1
ATOM 1410 C C . LYS A 1 185 ? 0.690 -3.215 -14.637 1.00 97.12 185 LYS A C 1
ATOM 1412 O O . LYS A 1 185 ? 1.800 -3.600 -14.990 1.00 97.12 185 LYS A O 1
ATOM 1417 N N . TYR A 1 186 ? 0.003 -3.773 -13.649 1.00 96.56 186 TYR A N 1
ATOM 1418 C CA . TYR A 1 186 ? 0.424 -4.974 -12.945 1.00 96.56 186 TYR A CA 1
ATOM 1419 C C . TYR A 1 186 ? 0.175 -6.189 -13.832 1.00 96.56 186 TYR A C 1
ATOM 1421 O O . TYR A 1 186 ? -0.930 -6.400 -14.329 1.00 96.56 186 TYR A O 1
ATOM 1429 N N . GLU A 1 187 ? 1.204 -7.011 -14.012 1.00 91.88 187 GLU A N 1
ATOM 1430 C CA . GLU A 1 187 ? 1.052 -8.255 -14.756 1.00 91.88 187 GLU A CA 1
ATOM 1431 C C . GLU A 1 187 ? 0.125 -9.236 -14.033 1.00 91.88 187 GLU A C 1
ATOM 1433 O O . GLU A 1 187 ? 0.109 -9.324 -12.800 1.00 91.88 187 GLU A O 1
ATOM 1438 N N . TYR A 1 188 ? -0.597 -10.011 -14.837 1.00 91.25 188 TYR A N 1
ATOM 1439 C CA . TYR A 1 188 ? -1.394 -11.151 -14.419 1.00 91.25 188 TYR A CA 1
ATOM 1440 C C . TYR A 1 188 ? -1.161 -12.290 -15.413 1.00 91.25 188 TYR A C 1
ATOM 1442 O O . TYR A 1 188 ? -1.398 -12.122 -16.609 1.00 91.25 188 TYR A O 1
ATOM 1450 N N . HIS A 1 189 ? -0.672 -13.430 -14.921 1.00 84.31 189 HIS A N 1
ATOM 1451 C CA . HIS A 1 189 ? -0.433 -14.622 -15.738 1.00 84.31 189 HIS A CA 1
ATOM 1452 C C . HIS A 1 189 ?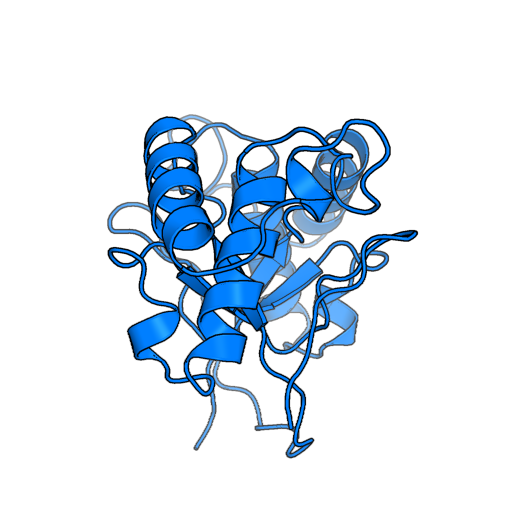 -1.489 -15.682 -15.398 1.00 84.31 189 HIS A C 1
ATOM 1454 O O . HIS A 1 189 ? -1.570 -16.118 -14.244 1.00 84.31 189 HIS A O 1
ATOM 1460 N N . GLU A 1 190 ? -2.310 -16.053 -16.390 1.00 66.38 190 GLU A N 1
ATOM 1461 C CA . GLU A 1 190 ? -3.427 -17.015 -16.266 1.00 66.38 190 GLU A CA 1
ATOM 1462 C C . GLU A 1 190 ? -3.016 -18.423 -15.819 1.00 66.38 190 GLU A C 1
ATOM 1464 O O . GLU A 1 190 ? -1.882 -18.866 -16.107 1.00 66.38 190 GLU A O 1
#

Foldseek 3Di:
DQQWKFKFFQLQDDLVLLVVLLVVLVVPFPLPQCDPPHLQVPPVDSRSSSRQSLRRQCVVVQNDPVSRCSVPGMFMFSDFLDDPRGGRDIDGDDPPPDPFFKFKFFRSNDDLVLLVVLLVVLVVPFPLCLCPDPPRQQVPPVRSRSSSRQSLRRQCQVVPNDPVSRCSVPGMTITRDFSDDDSRGRDTDD

Organism: Tripterygium wilfordii (NCBI:txid458696)